Protein AF-A0A7S2YHM5-F1 (afdb_monomer)

Sequence (229 aa):
MSTMDRRSLLERTPSAIERSAVMADKRSYGLQRRPSVGHSIASEHTHTNSSTRTSVTQVSNSDESLQHTKRLFRWKIALYMLFFASAIASATVAYIYTRDSQRRDFERQYETQSDEVARLFLKSLNDKTAVAEELSVDISSSARATGKTFPFVASPHFEYVSESARKLSESDLILFVPLVPSILQTQWQDFVQNHTEWIANGLEYHGMENVESGPVPTQVHDLLFNEEG

Nearest PDB structures (foldseek):
  6p5c-assembly1_A  TM=3.170E-01  e=6.074E+00  Geobacillus stearothermophilus

Organism: NCBI:txid265537

Structure (mmCIF, N/CA/C/O backbone):
data_AF-A0A7S2YHM5-F1
#
_entry.id   AF-A0A7S2YHM5-F1
#
loop_
_atom_site.group_PDB
_atom_site.id
_atom_site.type_symbol
_atom_site.label_atom_id
_atom_site.label_alt_id
_atom_site.label_comp_id
_atom_site.label_asym_id
_atom_site.label_entity_id
_atom_site.label_seq_id
_atom_site.pdbx_PDB_ins_code
_atom_site.Cartn_x
_atom_site.Cartn_y
_atom_site.Cartn_z
_atom_site.occupancy
_atom_site.B_iso_or_equiv
_atom_site.auth_seq_id
_atom_site.auth_comp_id
_atom_site.auth_asym_id
_atom_site.auth_atom_id
_atom_site.pdbx_PDB_model_num
ATOM 1 N N . MET A 1 1 ? -24.675 -41.670 31.308 1.00 49.56 1 MET A N 1
ATOM 2 C CA . MET A 1 1 ? -23.578 -42.618 31.024 1.00 49.56 1 MET A CA 1
ATOM 3 C C . MET A 1 1 ? -23.562 -42.862 29.522 1.00 49.56 1 MET A C 1
ATOM 5 O O . MET A 1 1 ? -24.352 -43.652 29.034 1.00 49.56 1 MET A O 1
ATOM 9 N N . SER A 1 2 ? -22.788 -42.066 28.784 1.00 53.34 2 SER A N 1
ATOM 10 C CA . SER A 1 2 ? -22.485 -42.280 27.364 1.00 53.34 2 SER A CA 1
ATOM 11 C C . SER A 1 2 ? -21.292 -41.387 27.033 1.00 53.34 2 SER A C 1
ATOM 13 O O . SER A 1 2 ? -21.421 -40.176 26.876 1.00 53.34 2 SER A O 1
ATOM 15 N N . THR A 1 3 ? -20.107 -41.978 27.099 1.00 61.12 3 THR A N 1
ATOM 16 C CA . THR A 1 3 ? -18.835 -41.375 26.707 1.00 61.12 3 THR A CA 1
ATOM 17 C C . THR A 1 3 ? -18.778 -41.367 25.189 1.00 61.12 3 THR A C 1
ATOM 19 O O . THR A 1 3 ? -18.590 -42.420 24.581 1.00 61.12 3 THR A O 1
ATOM 22 N N . MET A 1 4 ? -18.988 -40.198 24.584 1.00 48.12 4 MET A N 1
ATOM 23 C CA . MET A 1 4 ? -18.857 -40.030 23.143 1.00 48.12 4 MET A CA 1
ATOM 24 C C . MET A 1 4 ? -17.463 -39.502 22.806 1.00 48.12 4 MET A C 1
ATOM 26 O O . MET A 1 4 ? -17.006 -38.477 23.313 1.00 48.12 4 MET A O 1
ATOM 30 N N . ASP A 1 5 ? -16.809 -40.313 21.991 1.00 56.66 5 ASP A N 1
ATOM 31 C CA . ASP A 1 5 ? -15.435 -40.282 21.533 1.00 56.66 5 ASP A CA 1
ATOM 32 C C . ASP A 1 5 ? -15.139 -39.034 20.686 1.00 56.66 5 ASP A C 1
ATOM 34 O O . ASP A 1 5 ? -15.878 -38.697 19.761 1.00 56.66 5 ASP A O 1
ATOM 38 N N . ARG A 1 6 ? -14.068 -38.317 21.038 1.00 53.44 6 ARG A N 1
ATOM 39 C CA . ARG A 1 6 ? -13.701 -37.001 20.483 1.00 53.44 6 ARG A CA 1
ATOM 40 C C . ARG A 1 6 ? -12.281 -37.023 19.908 1.00 53.44 6 ARG A C 1
ATOM 42 O O . ARG A 1 6 ? -11.514 -36.081 20.100 1.00 53.44 6 ARG A O 1
ATOM 49 N N . ARG A 1 7 ? -11.897 -38.128 19.261 1.00 52.62 7 ARG A N 1
ATOM 50 C CA . ARG A 1 7 ? -10.554 -38.331 18.693 1.00 52.62 7 ARG A CA 1
ATOM 51 C C . ARG A 1 7 ? -10.581 -39.026 17.331 1.00 52.62 7 ARG A C 1
ATOM 53 O O . ARG A 1 7 ? -10.132 -40.153 17.206 1.00 52.62 7 ARG A O 1
ATOM 60 N N . SER A 1 8 ? -11.033 -38.325 16.296 1.00 57.56 8 SER A N 1
ATOM 61 C CA . SER A 1 8 ? -10.634 -38.598 14.904 1.00 57.56 8 SER A CA 1
ATOM 62 C C . SER A 1 8 ? -11.285 -37.580 13.973 1.00 57.56 8 SER A C 1
ATOM 64 O O . SER A 1 8 ? -12.480 -37.343 14.119 1.00 57.56 8 SER A O 1
ATOM 66 N N . LEU A 1 9 ? -10.531 -37.088 12.978 1.00 48.59 9 LEU A N 1
ATOM 67 C CA . LEU A 1 9 ? -10.926 -36.147 11.909 1.00 48.59 9 LEU A CA 1
ATOM 68 C C . LEU A 1 9 ? -10.857 -34.678 12.375 1.00 48.59 9 LEU A C 1
ATOM 70 O O . LEU A 1 9 ? -11.752 -34.176 13.036 1.00 48.59 9 LEU A O 1
ATOM 74 N N . LEU A 1 10 ? -9.791 -33.923 12.115 1.00 50.19 10 LEU A N 1
ATOM 75 C CA . LEU A 1 10 ? -9.246 -33.642 10.790 1.00 50.19 10 LEU A CA 1
ATOM 76 C C . LEU A 1 10 ? -7.723 -33.480 10.857 1.00 50.19 10 LEU A C 1
ATOM 78 O O . LEU A 1 10 ? -7.204 -32.509 11.407 1.00 50.19 10 LEU A O 1
ATOM 82 N N . GLU A 1 11 ? -7.022 -34.427 10.236 1.00 49.03 11 GLU A N 1
ATOM 83 C CA . GLU A 1 11 ? -5.682 -34.215 9.702 1.00 49.03 11 GLU A CA 1
ATOM 84 C C . GLU A 1 11 ? -5.741 -33.034 8.730 1.00 49.03 11 GLU A C 1
ATOM 86 O O . GLU A 1 11 ? -6.286 -33.122 7.629 1.00 49.03 11 GLU A O 1
ATOM 91 N N . ARG A 1 12 ? -5.199 -31.895 9.155 1.00 45.19 12 ARG A N 1
ATOM 92 C CA . ARG A 1 12 ? -4.963 -30.760 8.273 1.00 45.19 12 ARG A CA 1
ATOM 93 C C . ARG A 1 12 ? -3.716 -31.090 7.460 1.00 45.19 12 ARG A C 1
ATOM 95 O O . ARG A 1 12 ? -2.591 -30.879 7.901 1.00 45.19 12 ARG A O 1
ATOM 102 N N . THR A 1 13 ? -3.932 -31.669 6.286 1.00 56.47 13 THR A N 1
ATOM 103 C CA . THR A 1 13 ? -2.915 -31.796 5.243 1.00 56.47 13 THR A CA 1
ATOM 104 C C . THR A 1 13 ? -2.306 -30.416 4.964 1.00 56.47 13 THR A C 1
ATOM 106 O O . THR A 1 13 ? -3.070 -29.475 4.719 1.00 56.47 13 THR A O 1
ATOM 109 N N . PRO A 1 14 ? -0.972 -30.258 4.985 1.00 48.41 14 PRO A N 1
ATOM 110 C CA . PRO A 1 14 ? -0.339 -29.002 4.610 1.00 48.41 14 PRO A CA 1
ATOM 111 C C . PRO A 1 14 ? -0.655 -28.685 3.144 1.00 48.41 14 PRO A C 1
ATOM 113 O O . PRO A 1 14 ? -0.484 -29.522 2.255 1.00 48.41 14 PRO A O 1
ATOM 116 N N . SER A 1 15 ? -1.176 -27.481 2.913 1.00 53.31 15 SER A N 1
ATOM 117 C CA . SER A 1 15 ? -1.512 -26.967 1.591 1.00 53.31 15 SER A CA 1
ATOM 118 C C . SER A 1 15 ? -0.264 -26.903 0.709 1.00 53.31 15 SER A C 1
ATOM 120 O O . SER A 1 15 ? 0.829 -26.530 1.129 1.00 53.31 15 SER A O 1
ATOM 122 N N . ALA A 1 16 ? -0.447 -27.282 -0.551 1.00 53.00 16 ALA A N 1
ATOM 123 C CA . ALA A 1 16 ? 0.581 -27.440 -1.573 1.00 53.00 16 ALA A CA 1
ATOM 124 C C . ALA A 1 16 ? 1.199 -26.116 -2.088 1.00 53.00 16 ALA A C 1
ATOM 126 O O . ALA A 1 16 ? 1.550 -26.026 -3.261 1.00 53.00 16 ALA A O 1
ATOM 127 N N . ILE A 1 17 ? 1.341 -25.090 -1.244 1.00 51.31 17 ILE A N 1
ATOM 128 C CA . ILE A 1 17 ? 1.858 -23.762 -1.635 1.00 51.31 17 ILE A CA 1
ATOM 129 C C . ILE A 1 17 ? 3.285 -23.507 -1.106 1.00 51.31 17 ILE A C 1
ATOM 131 O O . ILE A 1 17 ? 3.950 -22.574 -1.538 1.00 51.31 17 ILE A O 1
ATOM 135 N N . GLU A 1 18 ? 3.845 -24.405 -0.292 1.00 45.72 18 GLU A N 1
ATOM 136 C CA . GLU A 1 18 ? 5.192 -24.246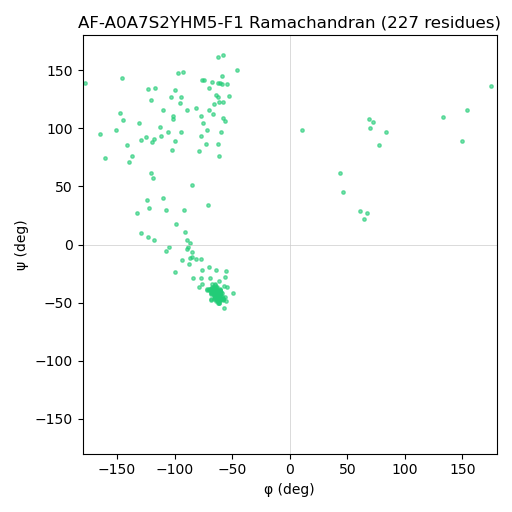 0.282 1.00 45.72 18 GLU A CA 1
ATOM 137 C C . GLU A 1 18 ? 6.232 -25.229 -0.304 1.00 45.72 18 GLU A C 1
ATOM 139 O O . GLU A 1 18 ? 7.059 -25.806 0.398 1.00 45.72 18 GLU A O 1
ATOM 144 N N . ARG A 1 19 ? 6.182 -25.472 -1.624 1.00 49.97 19 ARG A N 1
ATOM 145 C CA . ARG A 1 19 ? 7.146 -26.334 -2.350 1.00 49.97 19 ARG A CA 1
ATOM 146 C C . ARG A 1 19 ? 7.710 -25.731 -3.645 1.00 49.97 19 ARG A C 1
ATOM 148 O O . ARG A 1 19 ? 8.125 -26.474 -4.529 1.00 49.97 19 ARG A O 1
ATOM 155 N N . SER A 1 20 ? 7.779 -24.405 -3.764 1.00 50.84 20 SER A N 1
ATOM 156 C CA . SER A 1 20 ? 8.332 -23.754 -4.969 1.00 50.84 20 SER A CA 1
ATOM 157 C C . SER A 1 20 ? 9.402 -22.681 -4.732 1.00 50.84 20 SER A C 1
ATOM 159 O O . SER A 1 20 ? 9.791 -22.026 -5.691 1.00 50.84 20 SER A O 1
ATOM 161 N N . ALA A 1 21 ? 9.933 -22.511 -3.515 1.00 50.66 21 ALA A N 1
ATOM 162 C CA . ALA A 1 21 ? 10.936 -21.465 -3.240 1.00 50.66 21 ALA A CA 1
ATOM 163 C C . ALA A 1 21 ? 12.319 -21.970 -2.785 1.00 50.66 21 ALA A C 1
ATOM 165 O O . ALA A 1 21 ? 13.203 -21.168 -2.497 1.00 50.66 21 ALA A O 1
ATOM 166 N N . VAL A 1 22 ? 12.552 -23.285 -2.749 1.00 53.62 22 VAL A N 1
ATOM 167 C CA . VAL A 1 22 ? 13.860 -23.848 -2.378 1.00 53.62 22 VAL A CA 1
ATOM 168 C C . VAL A 1 22 ? 14.219 -24.989 -3.322 1.00 53.62 22 VAL A C 1
ATOM 170 O O . VAL A 1 22 ? 14.081 -26.150 -2.967 1.00 53.62 22 VAL A O 1
ATOM 173 N N . MET A 1 23 ? 14.639 -24.664 -4.548 1.00 52.78 23 MET A N 1
ATOM 174 C CA . MET A 1 23 ? 15.631 -25.419 -5.334 1.00 52.78 23 MET A CA 1
ATOM 175 C C . MET A 1 23 ? 15.769 -24.831 -6.747 1.00 52.78 23 MET A C 1
ATOM 177 O O . MET A 1 23 ? 14.771 -24.609 -7.418 1.00 52.78 23 MET A O 1
ATOM 181 N N . ALA A 1 24 ? 17.026 -24.705 -7.193 1.00 50.12 24 ALA A N 1
ATOM 182 C CA . ALA A 1 24 ? 17.488 -24.322 -8.535 1.00 50.12 24 ALA A CA 1
ATOM 183 C C . ALA A 1 24 ? 17.294 -22.829 -8.880 1.00 50.12 24 ALA A C 1
ATOM 185 O O . ALA A 1 24 ? 16.200 -22.368 -9.142 1.00 50.12 24 ALA A O 1
ATOM 186 N N . ASP A 1 25 ? 18.337 -22.001 -8.894 1.00 44.91 25 ASP A N 1
ATOM 187 C CA . ASP A 1 25 ? 19.388 -22.123 -9.902 1.00 44.91 25 ASP A CA 1
ATOM 188 C C . ASP A 1 25 ? 20.742 -21.627 -9.362 1.00 44.91 25 ASP A C 1
ATOM 190 O O . ASP A 1 25 ? 21.058 -20.439 -9.338 1.00 44.91 25 ASP A O 1
ATOM 194 N N . LYS A 1 26 ? 21.576 -22.576 -8.925 1.00 50.09 26 LYS A N 1
ATOM 195 C CA . LYS A 1 26 ? 23.024 -22.382 -8.800 1.00 50.09 26 LYS A CA 1
ATOM 196 C C . LYS A 1 26 ? 23.643 -22.507 -10.200 1.00 50.09 26 LYS A C 1
ATOM 198 O O . LYS A 1 26 ? 24.214 -23.543 -10.529 1.00 50.09 26 LYS A O 1
ATOM 203 N N . ARG A 1 27 ? 23.581 -21.449 -11.009 1.00 47.00 27 ARG A N 1
ATOM 204 C CA . ARG A 1 27 ? 24.545 -21.211 -12.102 1.00 47.00 27 ARG A CA 1
ATOM 205 C C . ARG A 1 27 ? 25.549 -20.188 -11.579 1.00 47.00 27 ARG A C 1
ATOM 207 O O . ARG A 1 27 ? 25.298 -18.996 -11.595 1.00 47.00 27 ARG A O 1
ATOM 214 N N . SER A 1 28 ? 26.643 -20.575 -10.930 1.00 50.94 28 SER A N 1
ATOM 215 C CA . SER A 1 28 ? 27.751 -21.346 -11.501 1.00 50.94 28 SER A CA 1
ATOM 216 C C . SER A 1 28 ? 28.158 -20.842 -12.892 1.00 50.94 28 SER A C 1
ATOM 218 O O . SER A 1 28 ? 28.093 -21.560 -13.882 1.00 50.94 28 SER A O 1
ATOM 220 N N . TYR A 1 29 ? 28.596 -19.582 -12.954 1.00 48.12 29 TYR A N 1
ATOM 221 C CA . TYR A 1 29 ? 29.510 -19.103 -13.994 1.00 48.12 29 TYR A CA 1
ATOM 222 C C . TYR A 1 29 ? 30.807 -18.615 -13.347 1.00 48.12 29 TYR A C 1
ATOM 224 O O . TYR A 1 29 ? 31.230 -17.475 -13.491 1.00 48.12 29 TYR A O 1
ATOM 232 N N . GLY A 1 30 ? 31.440 -19.518 -12.601 1.00 48.38 30 GLY A N 1
ATOM 233 C CA . GLY A 1 30 ? 32.864 -19.454 -12.314 1.00 48.38 30 GLY A CA 1
ATOM 234 C C . GLY A 1 30 ? 33.557 -20.525 -13.143 1.00 48.38 30 GLY A C 1
ATOM 235 O O . GLY A 1 30 ? 33.561 -21.678 -12.738 1.00 48.38 30 GLY A O 1
ATOM 236 N N . LEU A 1 31 ? 34.102 -20.160 -14.306 1.00 51.72 31 LEU A N 1
ATOM 237 C CA . LEU A 1 31 ? 35.150 -20.924 -14.995 1.00 51.72 31 LEU A CA 1
ATOM 238 C C . LEU A 1 31 ? 35.866 -20.021 -16.005 1.00 51.72 31 LEU A C 1
ATOM 240 O O . LEU A 1 31 ? 35.687 -20.073 -17.217 1.00 51.72 31 LEU A O 1
ATOM 244 N N . GLN A 1 32 ? 36.686 -19.141 -15.444 1.00 50.06 32 GLN A N 1
ATOM 245 C CA . GLN A 1 32 ? 38.120 -19.096 -15.715 1.00 50.06 32 GLN A CA 1
ATOM 246 C C . GLN A 1 32 ? 38.584 -19.977 -16.893 1.00 50.06 32 GLN A C 1
ATOM 248 O O . GLN A 1 32 ? 38.867 -21.162 -16.725 1.00 50.06 32 GLN A O 1
ATOM 253 N N . ARG A 1 33 ? 38.761 -19.379 -18.075 1.00 46.53 33 ARG A N 1
ATOM 254 C CA . ARG A 1 33 ? 39.715 -19.886 -19.069 1.00 46.53 33 ARG A CA 1
ATOM 255 C C . ARG A 1 33 ? 40.856 -18.894 -19.218 1.00 46.53 33 ARG A C 1
ATOM 257 O O . ARG A 1 33 ? 40.743 -17.859 -19.863 1.00 46.53 33 ARG A O 1
ATOM 264 N N . ARG A 1 34 ? 41.957 -19.249 -18.558 1.00 46.34 34 ARG A N 1
ATOM 265 C CA . ARG A 1 34 ? 43.306 -18.754 -18.831 1.00 46.34 34 ARG A CA 1
ATOM 266 C C . ARG A 1 34 ? 43.756 -19.156 -20.253 1.00 46.34 34 ARG A C 1
ATOM 268 O O . ARG A 1 34 ? 43.187 -20.084 -20.828 1.00 46.34 34 ARG A O 1
ATOM 275 N N . PRO A 1 35 ? 44.775 -18.472 -20.802 1.00 54.34 35 PRO A N 1
ATOM 276 C CA . PRO A 1 35 ? 45.205 -18.597 -22.191 1.00 54.34 35 PRO A CA 1
ATOM 277 C C . PRO A 1 35 ? 45.973 -19.901 -22.437 1.00 54.34 35 PRO A C 1
ATOM 279 O O . PRO A 1 35 ? 46.790 -20.309 -21.611 1.00 54.34 35 PRO A O 1
ATOM 282 N N . SER A 1 36 ? 45.740 -20.526 -23.595 1.00 58.88 36 SER A N 1
ATOM 283 C CA . SER A 1 36 ? 46.548 -21.638 -24.103 1.00 58.88 36 SER A CA 1
ATOM 284 C C . SER A 1 36 ? 47.509 -21.116 -25.167 1.00 58.88 36 SER A C 1
ATOM 286 O O . SER A 1 36 ? 47.126 -20.727 -26.266 1.00 58.88 36 SER A O 1
ATOM 288 N N . VAL A 1 37 ? 48.770 -21.085 -24.753 1.00 54.91 37 VAL A N 1
ATOM 289 C CA . VAL A 1 37 ? 49.985 -21.072 -25.565 1.00 54.91 37 VAL A CA 1
ATOM 290 C C . VAL A 1 37 ? 50.217 -22.494 -26.094 1.00 54.91 37 VAL A C 1
ATOM 292 O O . VAL A 1 37 ? 50.020 -23.454 -25.351 1.00 54.91 37 VAL A O 1
ATOM 295 N N . GLY A 1 38 ? 50.670 -22.617 -27.344 1.00 42.22 38 GLY A N 1
ATOM 296 C CA . GLY A 1 38 ? 51.182 -23.861 -27.941 1.00 42.22 38 GLY A CA 1
ATOM 297 C C . GLY A 1 38 ? 50.921 -23.899 -29.451 1.00 42.22 38 GLY A C 1
ATOM 298 O O . GLY A 1 38 ? 49.802 -24.150 -29.869 1.00 42.22 38 GLY A O 1
ATOM 299 N N . HIS A 1 39 ? 51.837 -23.387 -30.281 1.00 38.59 39 HIS A N 1
ATOM 300 C CA . HIS A 1 39 ? 52.935 -24.137 -30.927 1.00 38.59 39 HIS A CA 1
ATOM 301 C C . HIS A 1 39 ? 52.473 -25.145 -31.992 1.00 38.59 39 HIS A C 1
ATOM 303 O O . HIS A 1 39 ? 51.967 -26.208 -31.662 1.00 38.59 39 HIS A O 1
ATOM 309 N N . SER A 1 40 ? 52.722 -24.821 -33.267 1.00 46.91 40 SER A N 1
ATOM 310 C CA . SER A 1 40 ? 53.729 -25.487 -34.121 1.00 46.91 40 SER A CA 1
ATOM 311 C C . SER A 1 40 ? 53.355 -25.371 -35.604 1.00 46.91 40 SER A C 1
ATOM 313 O O . SER A 1 40 ? 52.266 -25.747 -36.011 1.00 46.91 40 SER A O 1
ATOM 315 N N . ILE A 1 41 ? 54.190 -24.673 -36.378 1.00 49.66 41 ILE A N 1
ATOM 316 C CA . ILE A 1 41 ? 55.095 -25.236 -37.401 1.00 49.66 41 ILE A CA 1
ATOM 317 C C . ILE A 1 41 ? 54.347 -25.795 -38.622 1.00 49.66 41 ILE A C 1
ATOM 319 O O . ILE A 1 41 ? 53.929 -26.946 -38.643 1.00 49.66 41 ILE A O 1
ATOM 323 N N . ALA A 1 42 ? 54.315 -24.994 -39.687 1.00 47.56 42 ALA A N 1
ATOM 324 C CA . ALA A 1 42 ? 54.471 -25.499 -41.045 1.00 47.56 42 ALA A CA 1
ATOM 325 C C . ALA A 1 42 ? 55.238 -24.451 -41.856 1.00 47.56 42 ALA A C 1
ATOM 327 O O . ALA A 1 42 ? 54.757 -23.354 -42.134 1.00 47.56 42 ALA A O 1
ATOM 328 N N . SER A 1 43 ? 56.485 -24.804 -42.130 1.00 51.75 43 SER A N 1
ATOM 329 C CA . SER A 1 43 ? 57.426 -24.114 -42.991 1.00 51.75 43 SER A CA 1
ATOM 330 C C . SER A 1 43 ? 56.993 -24.239 -44.448 1.00 51.75 43 SER A C 1
ATOM 332 O O . SER A 1 43 ? 56.750 -25.351 -44.904 1.00 51.75 43 SER A O 1
ATOM 334 N N . GLU A 1 44 ? 57.033 -23.147 -45.207 1.00 42.03 44 GLU A N 1
ATOM 335 C CA . GLU A 1 44 ? 57.253 -23.241 -46.651 1.00 42.03 44 GLU A CA 1
ATOM 336 C C . GLU A 1 44 ? 58.163 -22.096 -47.103 1.00 42.03 44 GLU A C 1
ATOM 338 O O . GLU A 1 44 ? 57.749 -21.005 -47.491 1.00 42.03 44 GLU A O 1
ATOM 343 N N . HIS A 1 45 ? 59.464 -22.358 -46.980 1.00 46.59 45 HIS A N 1
ATOM 344 C CA . HIS A 1 45 ? 60.488 -21.655 -47.731 1.00 46.59 45 HIS A CA 1
ATOM 345 C C . HIS A 1 45 ? 60.381 -22.091 -49.192 1.00 46.59 45 HIS A C 1
ATOM 347 O O . HIS A 1 45 ? 60.694 -23.234 -49.509 1.00 46.59 45 HIS A O 1
ATOM 353 N N . THR A 1 46 ? 60.050 -21.165 -50.090 1.00 43.38 46 THR A N 1
ATOM 354 C CA . THR A 1 46 ? 60.456 -21.284 -51.494 1.00 43.38 46 THR A CA 1
ATOM 355 C C . THR A 1 46 ? 61.318 -20.079 -51.841 1.00 43.38 46 THR A C 1
ATOM 357 O O . THR A 1 46 ? 60.846 -19.030 -52.272 1.00 43.38 46 THR A O 1
ATOM 360 N N . HIS A 1 47 ? 62.620 -20.231 -51.597 1.00 49.09 47 HIS A N 1
ATOM 361 C CA . HIS A 1 47 ? 63.646 -19.409 -52.220 1.00 49.09 47 HIS A CA 1
ATOM 362 C C . HIS A 1 47 ? 63.750 -19.812 -53.693 1.00 49.09 47 HIS A C 1
ATOM 364 O O . HIS A 1 47 ? 64.442 -20.768 -54.030 1.00 49.09 47 HIS A O 1
ATOM 370 N N . THR A 1 48 ? 63.119 -19.060 -54.587 1.00 45.47 48 THR A N 1
ATOM 371 C CA . THR A 1 48 ? 63.528 -19.018 -55.996 1.00 45.47 48 THR A CA 1
ATOM 372 C C . THR A 1 48 ? 64.314 -17.740 -56.230 1.00 45.47 48 THR A C 1
ATOM 374 O O . THR A 1 48 ? 63.802 -16.737 -56.725 1.00 45.47 48 THR A O 1
ATOM 377 N N . ASN A 1 49 ? 65.594 -17.803 -55.858 1.00 52.84 49 ASN A N 1
ATOM 378 C CA . ASN A 1 49 ? 66.631 -17.002 -56.490 1.00 52.84 49 ASN A CA 1
ATOM 379 C C . ASN A 1 49 ? 66.626 -17.346 -57.985 1.00 52.84 49 ASN A C 1
ATOM 381 O O . ASN A 1 49 ? 67.056 -18.430 -58.370 1.00 52.84 49 ASN A O 1
ATOM 385 N N . SER A 1 50 ? 66.170 -16.426 -58.829 1.00 49.50 50 SER A N 1
ATOM 386 C CA . SER A 1 50 ? 66.560 -16.415 -60.236 1.00 49.50 50 SER A CA 1
ATOM 387 C C . SER A 1 50 ? 67.132 -15.044 -60.563 1.00 49.50 50 SER A C 1
ATOM 389 O O . SER A 1 50 ? 66.446 -14.074 -60.875 1.00 49.50 50 SER A O 1
ATOM 391 N N . SER A 1 51 ? 68.451 -14.974 -60.428 1.00 51.53 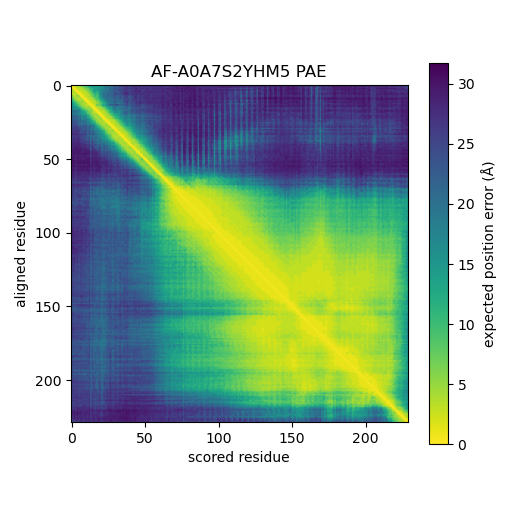51 SER A N 1
ATOM 392 C CA . SER A 1 51 ? 69.280 -13.931 -61.004 1.00 51.53 51 SER A CA 1
ATOM 393 C C . SER A 1 51 ? 69.106 -13.955 -62.521 1.00 51.53 51 SER A C 1
ATOM 395 O O . SER A 1 51 ? 69.775 -14.722 -63.205 1.00 51.53 51 SER A O 1
ATOM 397 N N . THR A 1 52 ? 68.238 -13.100 -63.057 1.00 46.56 52 THR A N 1
ATOM 398 C CA . THR A 1 52 ? 68.303 -12.714 -64.469 1.00 46.56 52 THR A CA 1
ATOM 399 C C . THR A 1 52 ? 68.707 -11.254 -64.525 1.00 46.56 52 THR A C 1
ATOM 401 O O . THR A 1 52 ? 67.908 -10.330 -64.402 1.00 46.56 52 THR A O 1
ATOM 404 N N . ARG A 1 53 ? 70.019 -11.070 -64.646 1.00 51.56 53 ARG A N 1
ATOM 405 C CA . ARG A 1 53 ? 70.672 -9.804 -64.942 1.00 51.56 53 ARG A CA 1
ATOM 406 C C . ARG A 1 53 ? 70.398 -9.480 -66.410 1.00 51.56 53 ARG A C 1
ATOM 408 O O . ARG A 1 53 ? 71.199 -9.814 -67.274 1.00 51.56 53 ARG A O 1
ATOM 415 N N . THR A 1 54 ? 69.271 -8.838 -66.686 1.00 48.81 54 THR A N 1
ATOM 416 C CA . THR A 1 54 ? 69.069 -8.075 -67.920 1.00 48.81 54 THR A CA 1
ATOM 417 C C . THR A 1 54 ? 69.425 -6.629 -67.633 1.00 48.81 54 THR A C 1
ATOM 419 O O . THR A 1 54 ? 68.651 -5.849 -67.085 1.00 48.81 54 THR A O 1
ATOM 422 N N . SER A 1 55 ? 70.663 -6.302 -67.984 1.00 54.19 55 SER A N 1
ATOM 423 C CA . SER A 1 55 ? 71.020 -4.990 -68.497 1.00 54.19 55 SER A CA 1
ATOM 424 C C . SER A 1 55 ? 70.005 -4.546 -69.551 1.00 54.19 55 SER A C 1
ATOM 426 O O . SER A 1 55 ? 69.497 -5.394 -70.280 1.00 54.19 55 SER A O 1
ATOM 428 N N . VAL A 1 56 ? 69.818 -3.226 -69.655 1.00 54.81 56 VAL A N 1
ATOM 429 C CA . VAL A 1 56 ? 69.390 -2.453 -70.841 1.00 54.81 56 VAL A CA 1
ATOM 430 C C . VAL A 1 56 ? 68.269 -1.447 -70.514 1.00 54.81 56 VAL A C 1
ATOM 432 O O . VAL A 1 56 ? 67.119 -1.780 -70.252 1.00 54.81 56 VAL A O 1
ATOM 435 N N . THR A 1 57 ? 68.715 -0.189 -70.569 1.00 47.88 57 THR A N 1
ATOM 436 C CA . THR A 1 57 ? 68.006 1.082 -70.781 1.00 47.88 57 THR A CA 1
ATOM 437 C C . THR A 1 57 ? 67.220 1.709 -69.632 1.00 47.88 57 THR A C 1
ATOM 439 O O . THR A 1 57 ? 65.997 1.666 -69.542 1.00 47.88 57 THR A O 1
ATOM 442 N N . GLN A 1 58 ? 67.966 2.470 -68.835 1.00 51.62 58 GLN A N 1
ATOM 443 C CA . GLN A 1 58 ? 67.494 3.644 -68.113 1.00 51.62 58 GLN A CA 1
ATOM 444 C C . GLN A 1 58 ? 67.034 4.709 -69.138 1.00 51.62 58 GLN A C 1
ATOM 446 O O . GLN A 1 58 ? 67.819 5.553 -69.562 1.00 51.62 58 GLN A O 1
ATOM 451 N N . VAL A 1 59 ? 65.774 4.632 -69.588 1.00 52.69 59 VAL A N 1
ATOM 452 C CA . VAL A 1 59 ? 65.095 5.722 -70.313 1.00 52.69 59 VAL A CA 1
ATOM 453 C C . VAL A 1 59 ? 64.309 6.552 -69.304 1.00 52.69 59 VAL A C 1
ATOM 455 O O . VAL A 1 59 ? 63.522 6.035 -68.514 1.00 52.69 59 VAL A O 1
ATOM 458 N N . SER A 1 60 ? 64.564 7.851 -69.337 1.00 53.72 60 SER A N 1
ATOM 459 C CA . SER A 1 60 ? 64.000 8.909 -68.504 1.00 53.72 60 SER A CA 1
ATOM 460 C C . SER A 1 60 ? 62.469 9.063 -68.649 1.00 53.72 60 SER A C 1
ATOM 462 O O . SER A 1 60 ? 62.019 10.014 -69.273 1.00 53.72 60 SER A O 1
ATOM 464 N N . ASN A 1 61 ? 61.671 8.164 -68.051 1.00 55.88 61 ASN A N 1
ATOM 465 C CA . ASN A 1 61 ? 60.192 8.227 -67.995 1.00 55.88 61 ASN A CA 1
ATOM 466 C C . ASN A 1 61 ? 59.641 8.231 -66.547 1.00 55.88 61 ASN A C 1
ATOM 468 O O . ASN A 1 61 ? 58.572 7.690 -66.261 1.00 55.88 61 ASN A O 1
ATOM 472 N N . SER A 1 62 ? 60.372 8.806 -65.589 1.00 54.81 62 SER A N 1
ATOM 473 C CA . SER A 1 62 ? 59.982 8.818 -64.169 1.00 54.81 62 SER A CA 1
ATOM 474 C C . SER A 1 62 ? 58.773 9.710 -63.848 1.00 54.81 62 SER A C 1
ATOM 476 O O . SER A 1 62 ? 58.120 9.478 -62.831 1.00 54.81 62 SER A O 1
ATOM 478 N N . ASP A 1 63 ? 58.415 10.664 -64.713 1.00 56.12 63 ASP A N 1
ATOM 479 C CA . ASP A 1 63 ? 57.332 11.623 -64.439 1.00 56.12 63 ASP A CA 1
ATOM 480 C C . ASP A 1 63 ? 55.915 11.113 -64.771 1.00 56.12 63 ASP A C 1
ATOM 482 O O . ASP A 1 63 ? 54.952 11.478 -64.091 1.00 56.12 63 ASP A O 1
ATOM 486 N N . GLU A 1 64 ? 55.746 10.205 -65.742 1.00 59.16 64 GLU A N 1
ATOM 487 C CA . GLU A 1 64 ? 54.408 9.694 -66.099 1.00 59.16 64 GLU A CA 1
ATOM 488 C C . GLU A 1 64 ? 53.875 8.645 -65.102 1.00 59.16 64 GLU A C 1
ATOM 490 O O . GLU A 1 64 ? 52.669 8.559 -64.845 1.00 59.16 64 GLU A O 1
ATOM 495 N N . SER A 1 65 ? 54.765 7.892 -64.445 1.00 58.91 65 SER A N 1
ATOM 496 C CA . SER A 1 65 ? 54.385 6.860 -63.462 1.00 58.91 65 SER A CA 1
ATOM 497 C C . SER A 1 65 ? 53.797 7.438 -62.160 1.00 58.91 65 SER A C 1
ATOM 499 O O . SER A 1 65 ? 52.919 6.835 -61.528 1.00 58.91 65 SER A O 1
ATOM 501 N N . LEU A 1 66 ? 54.208 8.654 -61.783 1.00 63.25 66 LEU A N 1
ATOM 502 C CA . LEU A 1 66 ? 53.715 9.363 -60.598 1.00 63.25 66 LEU A CA 1
ATOM 503 C C . LEU A 1 66 ? 52.317 9.963 -60.805 1.00 63.25 66 LEU A C 1
ATOM 505 O O . LEU A 1 66 ? 51.591 10.199 -59.835 1.00 63.25 66 LEU A O 1
ATOM 509 N N . GLN A 1 67 ? 51.901 10.197 -62.053 1.00 64.44 67 GLN A N 1
ATOM 510 C CA . GLN A 1 67 ? 50.551 10.685 -62.348 1.00 64.44 67 GLN A CA 1
ATOM 511 C C . GLN A 1 67 ? 49.510 9.558 -62.299 1.00 64.44 67 GLN A C 1
ATOM 513 O O . GLN A 1 67 ? 48.408 9.753 -61.774 1.00 64.44 67 GLN A O 1
ATOM 518 N N . HIS A 1 68 ? 49.869 8.349 -62.742 1.00 64.81 68 HIS A N 1
ATOM 519 C CA . HIS A 1 68 ? 48.972 7.190 -62.709 1.00 64.81 68 HIS A CA 1
ATOM 520 C C . HIS A 1 68 ? 48.644 6.704 -61.285 1.00 64.81 68 HIS A C 1
ATOM 522 O O . HIS A 1 68 ? 47.498 6.340 -60.999 1.00 64.81 68 HIS A O 1
ATOM 528 N N . THR A 1 69 ? 49.595 6.764 -60.351 1.00 75.81 69 THR A N 1
ATOM 529 C CA . THR A 1 69 ? 49.387 6.357 -58.947 1.00 75.81 69 THR A CA 1
ATOM 530 C C . THR A 1 69 ? 48.426 7.282 -58.190 1.00 75.81 69 THR A C 1
ATOM 532 O O . THR A 1 69 ? 47.603 6.808 -57.400 1.00 75.81 69 THR A O 1
ATOM 535 N N . LYS A 1 70 ? 48.425 8.588 -58.492 1.00 79.50 70 LYS A N 1
ATOM 536 C CA . LYS A 1 70 ? 47.500 9.570 -57.891 1.00 79.50 70 LYS A CA 1
ATOM 537 C C . LYS A 1 70 ? 46.040 9.296 -58.246 1.00 79.50 70 LYS A C 1
ATOM 539 O O . LYS A 1 70 ? 45.161 9.468 -57.401 1.00 79.50 70 LYS A O 1
ATOM 544 N N . ARG A 1 71 ? 45.763 8.841 -59.473 1.00 82.94 71 ARG A N 1
ATOM 545 C CA . ARG A 1 71 ? 44.400 8.493 -59.903 1.00 82.94 71 ARG A CA 1
ATOM 546 C C . ARG A 1 71 ? 43.861 7.310 -59.101 1.00 82.94 71 ARG A C 1
ATOM 548 O O . ARG A 1 71 ? 42.750 7.388 -58.588 1.00 82.94 71 ARG A O 1
ATOM 555 N N . LEU A 1 72 ? 44.664 6.261 -58.929 1.00 85.62 72 LEU A N 1
ATOM 556 C CA . LEU A 1 72 ? 44.284 5.084 -58.139 1.00 85.62 72 LEU A CA 1
ATOM 557 C C . LEU A 1 72 ? 44.070 5.429 -56.662 1.00 85.62 72 LEU A C 1
ATOM 559 O O . LEU A 1 72 ? 43.141 4.919 -56.041 1.00 85.62 72 LEU A O 1
ATOM 563 N N . PHE A 1 73 ? 44.880 6.331 -56.108 1.00 85.94 73 PHE A N 1
ATOM 564 C CA . PHE A 1 73 ? 44.716 6.791 -54.731 1.00 85.94 73 PHE A CA 1
ATOM 565 C C . PHE A 1 73 ? 43.388 7.535 -54.512 1.00 85.94 73 PHE A C 1
ATOM 567 O O . PHE A 1 73 ? 42.686 7.260 -53.541 1.00 85.94 73 PHE A O 1
ATOM 574 N N . ARG A 1 74 ? 42.983 8.406 -55.448 1.00 89.31 74 ARG A N 1
ATOM 575 C CA . ARG A 1 74 ? 41.680 9.099 -55.383 1.00 89.31 74 ARG A CA 1
ATOM 576 C C . ARG A 1 74 ? 40.501 8.128 -55.419 1.00 89.31 74 ARG A C 1
ATOM 578 O O . ARG A 1 74 ? 39.579 8.270 -54.623 1.00 89.31 74 ARG A O 1
ATOM 585 N N . TRP A 1 75 ? 40.547 7.122 -56.294 1.00 92.50 75 TRP A N 1
ATOM 586 C CA . TRP A 1 75 ? 39.502 6.093 -56.355 1.00 92.50 75 TRP A CA 1
ATOM 587 C C . TRP A 1 75 ? 39.429 5.261 -55.073 1.00 92.50 75 TRP A C 1
ATOM 589 O O . TRP A 1 75 ? 38.335 4.985 -54.590 1.00 92.50 75 TRP A O 1
ATOM 599 N N . LYS A 1 76 ? 40.575 4.929 -54.469 1.00 92.00 76 LYS A N 1
ATOM 600 C CA . LYS A 1 76 ? 40.618 4.245 -53.169 1.00 92.00 76 LYS A CA 1
ATOM 601 C C . LYS A 1 76 ? 39.968 5.075 -52.059 1.00 92.00 76 LYS A C 1
ATOM 603 O O . LYS A 1 76 ? 39.162 4.539 -51.309 1.00 92.00 76 LYS A O 1
ATOM 608 N N . ILE A 1 77 ? 40.257 6.376 -51.984 1.00 95.88 77 ILE A N 1
ATOM 609 C CA . ILE A 1 77 ? 39.609 7.273 -51.011 1.00 95.88 77 ILE A CA 1
ATOM 610 C C . ILE A 1 77 ? 38.096 7.329 -51.239 1.00 95.88 77 ILE A C 1
ATOM 612 O O . ILE A 1 77 ? 37.337 7.218 -50.280 1.00 95.88 77 ILE A O 1
ATOM 616 N N . ALA A 1 78 ? 37.651 7.464 -52.491 1.00 95.62 78 ALA A N 1
ATOM 617 C CA . ALA A 1 78 ? 36.225 7.502 -52.812 1.00 95.62 78 ALA A CA 1
ATOM 618 C C . ALA A 1 78 ? 35.499 6.226 -52.352 1.00 95.62 78 ALA A C 1
ATOM 620 O O . ALA A 1 78 ? 34.422 6.309 -51.766 1.00 95.62 78 ALA A O 1
ATOM 621 N N . LEU A 1 79 ? 36.117 5.056 -52.546 1.00 96.56 79 LEU A N 1
ATOM 622 C CA . LEU A 1 79 ? 35.580 3.782 -52.067 1.00 96.56 79 LEU A CA 1
ATOM 623 C C . LEU A 1 79 ? 35.499 3.721 -50.537 1.00 96.56 79 LEU A C 1
ATOM 625 O O . LEU A 1 79 ? 34.476 3.295 -50.006 1.00 96.56 79 LEU A O 1
ATOM 629 N N . TYR A 1 80 ? 36.527 4.184 -49.819 1.00 97.25 80 TYR A N 1
ATOM 630 C CA . TYR A 1 80 ? 36.482 4.231 -48.355 1.00 97.25 80 TYR A CA 1
ATOM 631 C C . TYR A 1 80 ? 35.404 5.182 -47.833 1.00 97.25 80 TYR A C 1
ATOM 633 O O . TYR A 1 80 ? 34.687 4.827 -46.902 1.00 97.25 80 TYR A O 1
ATOM 641 N N . MET A 1 81 ? 35.236 6.351 -48.454 1.00 97.19 81 MET A N 1
ATOM 642 C CA . MET A 1 81 ? 34.170 7.290 -48.094 1.00 97.19 81 MET A CA 1
ATOM 643 C C . MET A 1 81 ? 32.783 6.692 -48.331 1.00 97.19 81 MET A C 1
ATOM 645 O O . MET A 1 81 ? 31.905 6.841 -47.485 1.00 97.19 81 MET A O 1
ATOM 649 N N . LEU A 1 82 ? 32.591 5.978 -49.443 1.00 97.19 82 LEU A N 1
ATOM 650 C CA . LEU A 1 82 ? 31.337 5.288 -49.738 1.00 97.19 82 LEU A CA 1
ATOM 651 C C . LEU A 1 82 ? 31.035 4.201 -48.698 1.00 97.19 82 LEU A C 1
ATOM 653 O O . LEU A 1 82 ? 29.916 4.122 -48.194 1.00 97.19 82 LEU A O 1
ATOM 657 N N . PHE A 1 83 ? 32.037 3.396 -48.342 1.00 98.00 83 P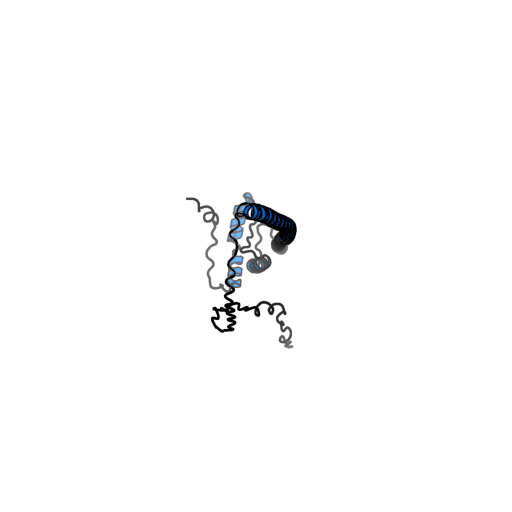HE A N 1
ATOM 658 C CA . PHE A 1 83 ? 31.894 2.372 -47.309 1.00 98.00 83 PHE A CA 1
ATOM 659 C C . PHE A 1 83 ? 31.555 2.991 -45.947 1.00 98.00 83 PHE A C 1
ATOM 661 O O . PHE A 1 83 ? 30.646 2.531 -45.259 1.00 98.00 83 PHE A O 1
ATOM 668 N N . PHE A 1 84 ? 32.229 4.084 -45.587 1.00 98.12 84 PHE A N 1
ATOM 669 C CA . PHE A 1 84 ? 31.980 4.803 -44.343 1.00 98.12 84 PHE A CA 1
ATOM 670 C C . PHE A 1 84 ? 30.573 5.418 -44.298 1.00 98.12 84 PHE A C 1
ATOM 672 O O . PHE A 1 84 ? 29.870 5.276 -43.299 1.00 98.12 84 PHE A O 1
ATOM 679 N N . ALA A 1 85 ? 30.115 6.022 -45.398 1.00 97.56 85 ALA A N 1
ATOM 680 C CA . ALA A 1 85 ? 28.756 6.546 -45.516 1.00 97.56 85 ALA A CA 1
ATOM 681 C C . ALA A 1 85 ? 27.699 5.438 -45.370 1.00 97.56 85 ALA A C 1
ATOM 683 O O . ALA A 1 85 ? 26.721 5.613 -44.643 1.00 97.56 85 ALA A O 1
ATOM 684 N N . SER A 1 86 ? 27.922 4.274 -45.990 1.00 98.12 86 SER A N 1
ATOM 685 C CA . SER A 1 86 ? 27.044 3.107 -45.838 1.00 98.12 86 SER A CA 1
ATOM 686 C C . SER A 1 86 ? 26.999 2.606 -44.390 1.00 98.12 86 SER A C 1
ATOM 688 O O . SER A 1 86 ? 25.924 2.280 -43.886 1.00 98.12 86 SER A O 1
ATOM 690 N N . ALA A 1 87 ? 28.144 2.568 -43.701 1.00 98.12 87 ALA A N 1
ATOM 691 C CA . ALA A 1 87 ? 28.213 2.160 -42.300 1.00 98.12 87 ALA A CA 1
ATOM 692 C C . ALA A 1 87 ? 27.422 3.122 -41.396 1.00 98.12 87 ALA A C 1
ATOM 694 O O . ALA A 1 87 ? 26.582 2.667 -40.618 1.00 98.12 87 ALA A O 1
ATOM 695 N N . ILE A 1 88 ? 27.603 4.440 -41.556 1.00 98.12 88 ILE A N 1
ATOM 696 C CA . ILE A 1 88 ? 26.860 5.462 -40.795 1.00 98.12 88 ILE A CA 1
ATOM 697 C C . ILE A 1 88 ? 25.354 5.356 -41.043 1.00 98.12 88 ILE A C 1
ATOM 699 O O . ILE A 1 88 ? 24.571 5.416 -40.091 1.00 98.12 88 ILE A O 1
ATOM 703 N N . ALA A 1 89 ? 24.940 5.171 -42.299 1.00 97.69 89 ALA A N 1
ATOM 704 C CA . ALA A 1 89 ? 23.530 5.022 -42.641 1.00 97.69 89 ALA A CA 1
ATOM 705 C C . ALA A 1 89 ? 22.921 3.800 -41.935 1.00 97.69 89 ALA A C 1
ATOM 707 O O . ALA A 1 89 ? 21.886 3.921 -41.279 1.00 97.69 89 ALA A O 1
ATOM 708 N N . SER A 1 90 ? 23.601 2.649 -41.986 1.00 97.38 90 SER A N 1
ATOM 709 C CA . SER A 1 90 ? 23.135 1.424 -41.324 1.00 97.38 90 SER A CA 1
ATOM 710 C C . SER A 1 90 ? 23.059 1.564 -39.798 1.00 97.38 90 SER A C 1
ATOM 712 O O . SER A 1 90 ? 22.056 1.180 -39.198 1.00 97.38 90 SER A O 1
ATOM 714 N N . ALA A 1 91 ? 24.061 2.194 -39.173 1.00 97.62 91 ALA A N 1
ATOM 715 C CA . ALA A 1 91 ? 24.083 2.449 -37.736 1.00 97.62 91 ALA A CA 1
ATOM 716 C C . ALA A 1 91 ? 22.956 3.397 -37.304 1.00 97.62 91 ALA A C 1
ATOM 718 O O . ALA A 1 91 ? 22.305 3.156 -36.291 1.00 97.62 91 ALA A O 1
ATOM 719 N N . THR A 1 92 ? 22.683 4.439 -38.093 1.00 97.88 92 THR A N 1
ATOM 720 C CA . THR A 1 92 ? 21.593 5.390 -37.822 1.00 97.88 92 THR A CA 1
ATOM 721 C C . THR A 1 92 ? 20.231 4.702 -37.872 1.00 97.88 92 THR A C 1
ATOM 723 O O . THR A 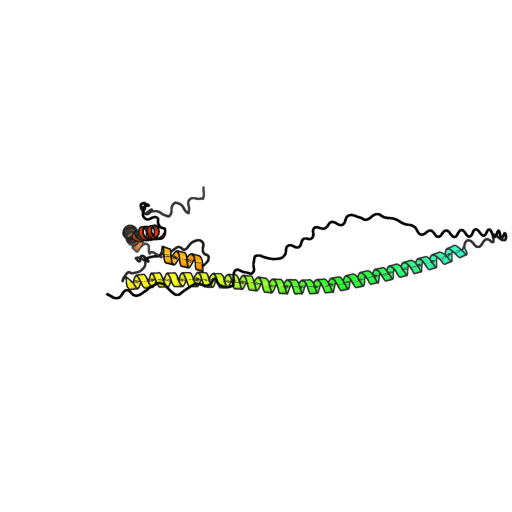1 92 ? 19.422 4.873 -36.961 1.00 97.88 92 THR A O 1
ATOM 726 N N . VAL A 1 93 ? 19.982 3.883 -38.898 1.00 97.62 93 VAL A N 1
ATOM 727 C CA . VAL A 1 93 ? 18.724 3.129 -39.030 1.00 97.62 93 VAL A CA 1
ATOM 728 C C . VAL A 1 93 ? 18.560 2.138 -37.878 1.00 97.62 93 VAL A C 1
ATOM 730 O O . VAL A 1 93 ? 17.499 2.094 -37.255 1.00 97.62 93 VAL A O 1
ATOM 733 N N . ALA A 1 94 ? 19.615 1.387 -37.547 1.00 97.69 94 ALA A N 1
ATOM 734 C CA . ALA A 1 94 ? 19.600 0.453 -36.426 1.00 97.69 94 ALA A CA 1
ATOM 735 C C . ALA A 1 94 ? 19.339 1.167 -35.091 1.00 97.69 94 ALA A C 1
ATOM 737 O O . ALA A 1 94 ? 18.554 0.679 -34.277 1.00 97.69 94 ALA A O 1
ATOM 738 N N . TYR A 1 95 ? 19.946 2.338 -34.884 1.00 97.62 95 TYR A N 1
ATOM 739 C CA . TYR A 1 95 ? 19.740 3.154 -33.692 1.00 97.62 95 TYR A CA 1
ATOM 740 C C . TYR A 1 95 ? 18.291 3.631 -33.566 1.00 97.62 95 TYR A C 1
ATOM 742 O O . TYR A 1 95 ? 17.703 3.465 -32.502 1.00 97.62 95 TYR A O 1
ATOM 750 N N . ILE A 1 96 ? 17.693 4.172 -34.634 1.00 97.25 96 ILE A N 1
ATOM 751 C CA . ILE A 1 96 ? 16.299 4.647 -34.610 1.00 97.25 96 ILE A CA 1
ATOM 752 C C . ILE A 1 96 ? 15.345 3.486 -34.313 1.00 97.25 96 ILE A C 1
ATOM 754 O O . ILE A 1 96 ? 14.532 3.583 -33.397 1.00 97.25 96 ILE A O 1
ATOM 758 N N . TYR A 1 97 ? 15.495 2.362 -35.020 1.00 97.56 97 TYR A N 1
ATOM 759 C CA . TYR A 1 97 ? 14.635 1.196 -34.817 1.00 97.56 97 TYR A CA 1
ATOM 760 C C . TYR A 1 97 ? 14.737 0.645 -33.389 1.00 97.56 97 TYR A C 1
ATOM 762 O O . TYR A 1 97 ? 13.720 0.393 -32.744 1.00 97.56 97 TYR A O 1
ATOM 770 N N . THR A 1 98 ? 15.965 0.508 -32.880 1.00 97.81 98 THR A N 1
ATOM 771 C CA . THR A 1 98 ? 16.220 0.009 -31.521 1.00 97.81 98 THR A CA 1
ATOM 772 C C . THR A 1 98 ? 15.699 0.981 -30.467 1.00 97.81 98 THR A C 1
ATOM 774 O O . THR A 1 98 ? 15.129 0.560 -29.465 1.00 97.81 98 THR A O 1
ATOM 777 N N . ARG A 1 99 ? 15.850 2.289 -30.686 1.00 96.44 99 ARG A N 1
ATOM 778 C CA . ARG A 1 99 ? 15.355 3.316 -29.767 1.00 96.44 99 ARG A CA 1
ATOM 779 C C . ARG A 1 99 ? 13.833 3.285 -29.662 1.00 96.44 99 ARG A C 1
ATOM 781 O O . ARG A 1 99 ? 13.303 3.357 -28.555 1.00 96.44 99 ARG A O 1
ATOM 788 N N . ASP A 1 100 ? 13.137 3.149 -30.785 1.00 97.06 100 ASP A N 1
ATOM 789 C CA . ASP A 1 100 ? 11.676 3.093 -30.802 1.00 97.06 100 ASP A CA 1
ATOM 790 C C . ASP A 1 100 ? 11.145 1.794 -30.188 1.00 97.06 100 ASP A C 1
ATOM 792 O O . ASP A 1 100 ? 10.140 1.823 -29.475 1.00 97.06 100 ASP A O 1
ATOM 796 N N . SER A 1 101 ? 11.812 0.656 -30.419 1.00 96.44 101 SER A N 1
ATOM 797 C CA . SER A 1 101 ? 11.436 -0.602 -29.765 1.00 96.44 101 SER A CA 1
ATOM 798 C C . SER A 1 101 ? 11.657 -0.531 -28.256 1.00 96.44 101 SER A C 1
ATOM 800 O O . SER A 1 101 ? 10.738 -0.826 -27.502 1.00 96.44 101 SER A O 1
ATOM 802 N N . GLN A 1 102 ? 12.819 -0.041 -27.813 1.00 97.06 102 GLN A N 1
ATOM 803 C CA . GLN A 1 102 ? 13.135 0.119 -26.391 1.00 97.06 102 GLN A CA 1
ATOM 804 C C . GLN A 1 102 ? 12.164 1.060 -25.684 1.00 97.06 102 GLN A C 1
ATOM 806 O O . GLN A 1 102 ? 11.748 0.774 -24.566 1.00 97.06 102 GLN A O 1
ATOM 811 N N . ARG A 1 103 ? 11.779 2.168 -26.328 1.00 97.88 103 ARG A N 1
ATOM 812 C CA . ARG A 1 103 ? 10.814 3.105 -25.752 1.00 97.88 103 ARG A CA 1
ATOM 813 C C . ARG A 1 103 ? 9.450 2.451 -25.551 1.00 97.88 103 ARG A C 1
ATOM 815 O O . ARG A 1 103 ? 8.895 2.577 -24.468 1.00 97.88 103 ARG A O 1
ATOM 822 N N . ARG A 1 104 ? 8.933 1.745 -26.562 1.00 97.12 104 ARG A N 1
ATOM 823 C CA . ARG A 1 104 ? 7.645 1.040 -26.455 1.00 97.12 104 ARG A CA 1
ATOM 824 C C . ARG A 1 104 ? 7.684 -0.067 -25.406 1.00 97.12 104 ARG A C 1
ATOM 826 O O . ARG A 1 104 ? 6.720 -0.235 -24.669 1.00 97.12 104 ARG A O 1
ATOM 833 N N . ASP A 1 105 ? 8.787 -0.805 -25.333 1.00 98.12 105 ASP A N 1
ATOM 834 C CA . ASP A 1 105 ? 8.953 -1.867 -24.341 1.00 98.12 105 ASP A CA 1
ATOM 835 C C . ASP A 1 105 ? 9.043 -1.300 -22.921 1.00 98.12 105 ASP A C 1
ATOM 837 O O . ASP A 1 105 ? 8.450 -1.865 -22.005 1.00 98.12 105 ASP A O 1
ATOM 841 N N . PHE A 1 106 ? 9.734 -0.171 -22.744 1.00 97.69 106 PHE A N 1
ATOM 842 C CA . PHE A 1 106 ? 9.782 0.547 -21.474 1.00 97.69 106 PHE A CA 1
ATOM 843 C C . PHE A 1 106 ? 8.404 1.078 -21.074 1.00 97.69 106 PHE A C 1
ATOM 845 O O . PHE A 1 106 ? 7.982 0.849 -19.949 1.00 97.69 106 PHE A O 1
ATOM 852 N N . GLU A 1 107 ? 7.693 1.745 -21.984 1.00 98.25 107 GLU A N 1
ATOM 853 C CA . GLU A 1 107 ? 6.360 2.308 -21.730 1.00 98.25 107 GLU A CA 1
ATOM 854 C C . GLU A 1 107 ? 5.369 1.214 -21.327 1.00 98.25 107 GLU A C 1
ATOM 856 O O . GLU A 1 107 ? 4.726 1.320 -20.290 1.00 98.25 107 GLU A O 1
ATOM 861 N N . ARG A 1 108 ? 5.359 0.090 -22.048 1.00 97.88 108 ARG A N 1
ATOM 862 C CA . ARG A 1 108 ? 4.497 -1.052 -21.730 1.00 97.88 108 ARG A CA 1
ATOM 863 C C . ARG A 1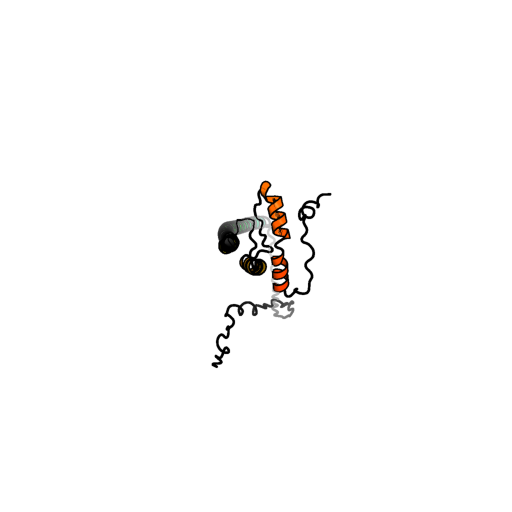 108 ? 4.836 -1.691 -20.376 1.00 97.88 108 ARG A C 1
ATOM 865 O O . ARG A 1 108 ? 3.935 -2.092 -19.641 1.00 97.88 108 ARG A O 1
ATOM 872 N N . GLN A 1 109 ? 6.124 -1.810 -20.039 1.00 97.94 109 GLN A N 1
ATOM 873 C CA . GLN A 1 109 ? 6.552 -2.317 -18.729 1.00 97.94 109 GLN A CA 1
ATOM 874 C C . GLN A 1 109 ? 6.195 -1.347 -17.606 1.00 97.94 109 GLN A C 1
ATOM 876 O O . GLN A 1 109 ? 5.726 -1.787 -16.561 1.00 97.94 109 GLN A O 1
ATOM 881 N N . TYR A 1 110 ? 6.389 -0.050 -17.835 1.00 98.19 110 TYR A N 1
ATOM 882 C CA . TYR A 1 110 ? 6.037 0.992 -16.885 1.00 98.19 110 TYR A CA 1
ATOM 883 C C . TYR A 1 110 ? 4.536 0.988 -16.608 1.00 98.19 110 TYR A C 1
ATOM 885 O O . TYR A 1 110 ? 4.168 0.887 -15.447 1.00 98.19 110 TYR A O 1
ATOM 893 N N . GLU A 1 111 ? 3.692 0.994 -17.646 1.00 98.25 111 GLU A N 1
ATOM 894 C CA . GLU A 1 111 ? 2.230 0.905 -17.516 1.00 98.25 111 GLU A CA 1
ATOM 895 C C . GLU A 1 111 ? 1.813 -0.337 -16.721 1.00 98.25 111 GLU A C 1
ATOM 897 O O . GLU A 1 111 ? 1.066 -0.242 -15.751 1.00 98.25 111 GLU A O 1
ATOM 902 N N . THR A 1 112 ? 2.367 -1.504 -17.067 1.00 98.25 112 THR A N 1
ATOM 903 C CA . THR A 1 112 ? 2.048 -2.762 -16.372 1.00 98.25 112 THR A CA 1
ATOM 904 C C . THR A 1 112 ? 2.434 -2.702 -14.891 1.00 98.25 112 THR A C 1
ATOM 906 O O . THR A 1 112 ? 1.659 -3.112 -14.029 1.00 98.25 112 THR A O 1
ATOM 909 N N . GLN A 1 113 ? 3.624 -2.181 -14.578 1.00 97.94 113 GLN A N 1
ATOM 910 C CA . GLN A 1 113 ? 4.110 -2.081 -13.201 1.00 97.94 113 GLN A CA 1
AT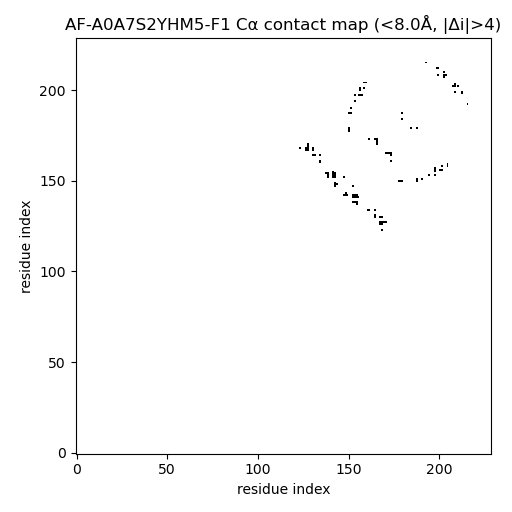OM 911 C C . GLN A 1 113 ? 3.373 -1.002 -12.405 1.00 97.94 113 GLN A C 1
ATOM 913 O O . GLN A 1 113 ? 3.067 -1.217 -11.233 1.00 97.94 113 GLN A O 1
ATOM 918 N N . SER A 1 114 ? 3.061 0.146 -13.011 1.00 98.19 114 SER A N 1
ATOM 919 C CA . SER A 1 114 ? 2.304 1.208 -12.349 1.00 98.19 114 SER A CA 1
ATOM 920 C C . SER A 1 114 ? 0.882 0.760 -12.039 1.00 98.19 114 SER A C 1
ATOM 922 O O . SER A 1 114 ? 0.400 1.006 -10.933 1.00 98.19 114 SER A O 1
ATOM 924 N N . ASP A 1 115 ? 0.242 0.045 -12.966 1.00 98.25 115 ASP A N 1
ATOM 925 C CA . ASP A 1 115 ? -1.088 -0.526 -12.763 1.00 98.25 115 ASP A CA 1
ATOM 926 C C . ASP A 1 115 ? -1.070 -1.595 -11.671 1.00 98.25 115 ASP A C 1
ATOM 928 O O . ASP A 1 115 ? -1.970 -1.651 -10.832 1.00 98.25 115 ASP A O 1
ATOM 932 N N . GLU A 1 116 ? -0.026 -2.426 -11.629 1.00 97.88 116 GLU A N 1
ATOM 933 C CA . GLU A 1 116 ? 0.140 -3.417 -10.573 1.00 97.88 116 GLU A CA 1
ATOM 934 C C . GLU A 1 116 ? 0.303 -2.760 -9.198 1.00 97.88 116 GLU A C 1
ATOM 936 O O . GLU A 1 116 ? -0.405 -3.136 -8.263 1.00 97.88 116 GLU A O 1
ATOM 941 N N . VAL A 1 117 ? 1.158 -1.741 -9.075 1.00 98.19 117 VAL A N 1
ATOM 942 C CA . VAL A 1 117 ? 1.344 -0.988 -7.825 1.00 98.19 117 VAL A CA 1
ATOM 943 C C . VAL A 1 117 ? 0.045 -0.304 -7.400 1.00 98.19 117 VAL A C 1
ATOM 945 O O . VAL A 1 117 ? -0.353 -0.423 -6.241 1.00 98.19 117 VAL A O 1
ATOM 948 N N . ALA A 1 118 ? -0.657 0.361 -8.322 1.00 98.19 118 ALA A N 1
ATOM 949 C CA . ALA A 1 118 ? -1.938 1.004 -8.037 1.00 98.19 118 ALA A CA 1
ATOM 950 C C . ALA A 1 118 ? -2.988 -0.014 -7.570 1.00 98.19 118 ALA A C 1
ATOM 952 O O . ALA A 1 118 ? -3.690 0.216 -6.584 1.00 98.19 118 ALA A O 1
ATOM 953 N N . ARG A 1 119 ? -3.062 -1.176 -8.224 1.00 98.00 119 ARG A N 1
ATOM 954 C CA . ARG A 1 119 ? -3.973 -2.261 -7.849 1.00 98.00 119 ARG A CA 1
ATOM 955 C C . ARG A 1 119 ? -3.643 -2.837 -6.476 1.00 98.00 119 ARG A C 1
ATOM 957 O O . ARG A 1 119 ? -4.559 -3.078 -5.695 1.00 98.00 119 ARG A O 1
ATOM 964 N N . LEU A 1 120 ? -2.365 -3.064 -6.173 1.00 97.06 120 LEU A N 1
ATOM 965 C CA . LEU A 1 120 ? -1.922 -3.561 -4.867 1.00 97.06 120 LEU A CA 1
ATOM 966 C C . LEU A 1 120 ? -2.221 -2.552 -3.756 1.00 97.06 120 LEU A C 1
ATOM 968 O O . LEU A 1 120 ? -2.716 -2.940 -2.701 1.00 97.06 120 LEU A O 1
ATOM 972 N N . PHE A 1 121 ? -1.998 -1.264 -4.014 1.00 96.94 121 PHE A N 1
ATOM 973 C CA . PHE A 1 121 ? -2.334 -0.192 -3.085 1.00 96.94 121 PHE A CA 1
ATOM 974 C C . PHE A 1 121 ? -3.842 -0.120 -2.816 1.00 96.94 121 PHE A C 1
ATOM 976 O O . PHE A 1 121 ? -4.259 -0.151 -1.660 1.00 96.94 121 PHE A O 1
ATOM 983 N N . LEU A 1 122 ? -4.672 -0.097 -3.866 1.00 97.31 122 LEU A N 1
ATOM 984 C CA . LEU A 1 122 ? -6.132 -0.085 -3.726 1.00 97.31 122 LEU A CA 1
ATOM 985 C C . LEU A 1 122 ? -6.647 -1.327 -3.000 1.00 97.31 122 LEU A C 1
ATOM 987 O O . LEU A 1 122 ? -7.534 -1.216 -2.158 1.00 97.31 122 LEU A O 1
ATOM 991 N N . LYS A 1 123 ? -6.071 -2.499 -3.285 1.00 95.88 123 LYS A N 1
ATOM 992 C CA . LYS A 1 123 ? -6.396 -3.733 -2.570 1.00 95.88 123 LYS A CA 1
ATOM 993 C C . LYS A 1 123 ? -6.049 -3.616 -1.083 1.00 95.88 123 LYS A C 1
ATOM 995 O O . LYS A 1 123 ? -6.904 -3.885 -0.253 1.00 95.88 123 LYS A O 1
ATOM 1000 N N . SER A 1 124 ? -4.842 -3.156 -0.750 1.00 94.25 124 SER A N 1
ATOM 1001 C CA . SER A 1 124 ? -4.414 -2.969 0.642 1.00 94.25 124 SER A CA 1
ATOM 1002 C C . SER A 1 124 ? -5.309 -1.975 1.391 1.00 94.25 124 SER A C 1
ATOM 1004 O O . SER A 1 124 ? -5.700 -2.232 2.527 1.00 94.25 124 SER A O 1
ATOM 1006 N N . LEU A 1 125 ? -5.704 -0.871 0.749 1.00 96.50 125 LEU A N 1
ATOM 1007 C CA . LEU A 1 125 ? -6.667 0.071 1.322 1.00 96.50 125 LEU A CA 1
ATOM 1008 C C . LEU A 1 125 ? -8.038 -0.570 1.553 1.00 96.50 125 LEU A C 1
ATOM 1010 O O . LEU A 1 125 ? -8.631 -0.368 2.611 1.00 96.50 125 LEU A O 1
ATOM 1014 N N . ASN A 1 126 ? -8.541 -1.339 0.588 1.00 96.62 126 ASN A N 1
ATOM 1015 C CA . ASN A 1 126 ? -9.816 -2.037 0.723 1.00 96.62 126 ASN A CA 1
ATOM 1016 C C . ASN A 1 126 ? -9.780 -3.060 1.869 1.00 96.62 126 ASN A C 1
ATOM 1018 O O . ASN A 1 126 ? -10.702 -3.111 2.673 1.00 96.62 126 ASN A O 1
ATOM 1022 N N . ASP A 1 127 ? -8.692 -3.817 1.996 1.00 93.69 127 ASP A N 1
ATOM 1023 C CA . ASP A 1 127 ? -8.523 -4.803 3.065 1.00 93.69 127 ASP A CA 1
ATOM 1024 C C . ASP A 1 127 ? -8.454 -4.109 4.443 1.00 93.69 127 ASP A C 1
ATOM 1026 O O . ASP A 1 127 ? -9.161 -4.492 5.375 1.00 93.69 127 ASP A O 1
ATOM 1030 N N . LYS A 1 128 ? -7.685 -3.016 4.569 1.00 95.44 128 LYS A N 1
ATOM 1031 C CA . LYS A 1 128 ? -7.594 -2.221 5.810 1.00 95.44 128 LYS A CA 1
ATOM 1032 C C . LYS A 1 128 ? -8.928 -1.567 6.194 1.00 95.44 128 LYS A C 1
ATOM 1034 O O . LYS A 1 128 ? -9.275 -1.534 7.372 1.00 95.44 128 LYS A O 1
ATOM 1039 N N . THR A 1 129 ? -9.675 -1.045 5.222 1.00 96.06 129 THR A N 1
ATOM 1040 C CA . THR A 1 129 ? -10.984 -0.414 5.472 1.00 96.06 129 THR A CA 1
ATOM 1041 C C . THR A 1 129 ? -12.058 -1.435 5.824 1.00 96.06 129 THR A C 1
ATOM 1043 O O . THR A 1 129 ? -12.825 -1.182 6.749 1.00 96.06 129 THR A O 1
ATOM 1046 N N . ALA A 1 130 ? -12.062 -2.608 5.187 1.00 96.38 130 ALA A N 1
ATOM 1047 C CA . ALA A 1 130 ? -12.963 -3.706 5.535 1.00 96.38 130 ALA A CA 1
ATOM 1048 C C . ALA A 1 130 ? -12.746 -4.183 6.979 1.00 96.38 130 ALA A C 1
ATOM 1050 O O . ALA A 1 130 ? -13.706 -4.355 7.726 1.00 96.38 130 ALA A O 1
ATOM 1051 N N . VAL A 1 131 ? -11.486 -4.315 7.408 1.00 96.19 131 VAL A N 1
ATOM 1052 C CA . VAL A 1 131 ? -11.147 -4.654 8.799 1.00 96.19 131 VAL A CA 1
ATOM 1053 C C . VAL A 1 131 ? -11.624 -3.576 9.780 1.00 96.19 131 VAL A C 1
ATOM 1055 O O . VAL A 1 131 ? -12.163 -3.889 10.841 1.00 96.19 131 VAL A O 1
ATOM 1058 N N . ALA A 1 132 ? -11.461 -2.294 9.441 1.00 95.44 132 ALA A N 1
ATOM 1059 C CA . ALA A 1 132 ? -11.949 -1.197 10.276 1.00 95.44 132 ALA A CA 1
ATOM 1060 C C . ALA A 1 132 ? -13.487 -1.165 10.370 1.00 95.44 132 ALA A C 1
ATOM 1062 O O . ALA A 1 132 ? -14.039 -0.859 11.433 1.00 95.44 132 ALA A O 1
ATOM 1063 N N . GLU A 1 133 ? -14.183 -1.493 9.280 1.00 96.00 133 GLU A N 1
ATOM 1064 C CA . GLU A 1 133 ? -15.639 -1.635 9.255 1.00 96.00 133 GLU A CA 1
ATOM 1065 C C . GLU A 1 133 ? -16.092 -2.797 10.144 1.00 96.00 133 GLU A C 1
ATOM 1067 O O . GLU A 1 133 ? -16.980 -2.612 10.975 1.00 96.00 133 GLU A O 1
ATOM 1072 N N . GLU A 1 134 ? -15.437 -3.956 10.049 1.00 95.00 134 GLU A N 1
ATOM 1073 C CA . GLU A 1 134 ? -15.720 -5.124 10.888 1.00 95.00 134 GLU A CA 1
ATOM 1074 C C . GLU A 1 134 ? -15.559 -4.804 12.380 1.00 95.00 134 GLU A C 1
ATOM 1076 O O . GLU A 1 134 ? -16.475 -5.055 13.163 1.00 95.00 134 GLU A O 1
ATOM 1081 N N . LEU A 1 135 ? -14.457 -4.153 12.768 1.00 94.75 135 LEU A N 1
ATOM 1082 C CA . LEU A 1 135 ? -14.239 -3.696 14.147 1.00 94.75 135 LEU A CA 1
ATOM 1083 C C . LEU A 1 135 ? -15.316 -2.703 14.604 1.00 94.75 135 LEU A C 1
ATOM 1085 O O . LEU A 1 135 ? -15.783 -2.754 15.741 1.00 94.75 135 LEU A O 1
ATOM 1089 N N . SER A 1 136 ? -15.740 -1.800 13.720 1.00 93.94 136 SER A N 1
ATOM 1090 C CA . SER A 1 136 ? -16.791 -0.826 14.027 1.00 93.94 136 SER A CA 1
ATOM 1091 C C . SER A 1 136 ? -18.150 -1.499 14.235 1.00 93.94 136 SER A C 1
ATOM 1093 O O . SER A 1 136 ? -18.903 -1.116 15.139 1.00 93.94 136 SER A O 1
ATOM 1095 N N . VAL A 1 137 ? -18.468 -2.511 13.422 1.00 94.56 137 VAL A N 1
ATOM 1096 C CA . VAL A 1 137 ? -19.675 -3.336 13.553 1.00 94.56 137 VAL A CA 1
ATOM 1097 C C . VAL A 1 137 ? -19.632 -4.141 14.845 1.00 94.56 137 VAL A C 1
ATOM 1099 O O . VAL A 1 137 ? -20.629 -4.137 15.568 1.00 94.56 137 VAL A O 1
ATOM 1102 N N . ASP A 1 138 ? -18.497 -4.757 15.175 1.00 93.94 138 ASP A N 1
ATOM 1103 C CA . ASP A 1 138 ? -18.301 -5.512 16.415 1.00 93.94 138 ASP A CA 1
ATOM 1104 C C . ASP A 1 138 ? -18.568 -4.636 17.650 1.00 93.94 138 ASP A C 1
ATOM 1106 O O . ASP A 1 138 ? -19.486 -4.917 18.426 1.00 93.94 138 ASP A O 1
ATOM 1110 N N . ILE A 1 139 ? -17.891 -3.488 17.757 1.00 92.88 139 ILE A N 1
ATOM 1111 C CA . ILE A 1 139 ? -18.064 -2.536 18.868 1.00 92.88 139 ILE A CA 1
ATOM 1112 C C . ILE A 1 139 ? -19.514 -2.040 18.954 1.00 92.88 139 ILE A C 1
ATOM 1114 O O . ILE A 1 139 ? -20.104 -1.990 20.038 1.00 92.88 139 ILE A O 1
ATOM 1118 N N . SER A 1 140 ? -20.122 -1.701 17.815 1.00 93.38 140 SER A N 1
ATOM 1119 C CA . SER A 1 140 ? -21.516 -1.246 17.764 1.00 93.38 140 SER A CA 1
ATOM 1120 C C . SER A 1 140 ? -22.497 -2.344 18.175 1.00 93.38 140 SER A C 1
ATOM 1122 O O . SER A 1 140 ? -23.507 -2.067 18.827 1.00 93.38 140 SER A O 1
ATOM 1124 N N . SER A 1 141 ? -22.220 -3.593 17.802 1.00 93.50 141 SER A N 1
ATOM 1125 C CA . SER A 1 141 ? -23.036 -4.749 18.166 1.00 93.50 141 SER A CA 1
ATOM 1126 C C . SER A 1 141 ? -22.939 -5.046 19.662 1.00 93.50 141 SER A C 1
ATOM 1128 O O . SER A 1 141 ? -23.972 -5.244 20.302 1.00 93.50 141 SER A O 1
ATOM 1130 N N . SER A 1 142 ? -21.739 -4.943 20.242 1.00 91.75 142 SER A N 1
ATOM 1131 C CA . SER A 1 142 ? -21.493 -5.081 21.679 1.00 91.75 142 SER A CA 1
ATOM 1132 C C . SER A 1 142 ? -22.214 -3.994 22.485 1.00 91.75 142 SER A C 1
ATOM 1134 O O . SER A 1 142 ? -22.902 -4.291 23.467 1.00 91.75 142 SER A O 1
ATOM 1136 N N . ALA A 1 143 ? -22.171 -2.739 22.022 1.00 93.88 143 ALA A N 1
ATOM 1137 C CA . ALA A 1 143 ? -22.916 -1.639 22.637 1.00 93.88 143 ALA A CA 1
ATOM 1138 C C . ALA A 1 143 ? -24.428 -1.927 22.667 1.00 93.88 143 ALA A C 1
ATOM 1140 O O . ALA A 1 143 ? -25.078 -1.787 23.705 1.00 93.88 143 ALA A O 1
ATOM 1141 N N . ARG A 1 144 ? -24.986 -2.400 21.544 1.00 94.94 144 ARG A N 1
ATOM 1142 C CA . ARG A 1 144 ? -26.407 -2.773 21.450 1.00 94.94 144 ARG A CA 1
ATOM 1143 C C . ARG A 1 144 ? -26.752 -3.959 22.349 1.00 94.94 144 ARG A C 1
ATOM 1145 O O . ARG A 1 144 ? -27.777 -3.911 23.021 1.00 94.94 144 ARG A O 1
ATOM 1152 N N . ALA A 1 145 ? -25.911 -4.991 22.383 1.00 94.75 145 ALA A N 1
ATOM 1153 C CA . ALA A 1 145 ? -26.134 -6.193 23.185 1.00 94.75 145 ALA A CA 1
ATOM 1154 C C . ALA A 1 145 ? -26.123 -5.906 24.695 1.00 94.75 145 ALA A C 1
ATOM 1156 O O . ALA A 1 145 ? -26.895 -6.499 25.444 1.00 94.75 145 ALA A O 1
ATOM 1157 N N . THR A 1 146 ? -25.286 -4.967 25.137 1.00 94.12 146 THR A N 1
ATOM 1158 C CA . THR A 1 146 ? -25.153 -4.573 26.550 1.00 94.12 146 THR A CA 1
ATOM 1159 C C . THR A 1 146 ? -26.099 -3.442 26.968 1.00 94.12 146 THR A C 1
ATOM 1161 O O . THR A 1 146 ? -26.124 -3.060 28.139 1.00 94.12 146 THR A O 1
ATOM 1164 N N . GLY A 1 147 ? -26.876 -2.885 26.031 1.00 95.56 147 GLY A N 1
ATOM 1165 C CA . GLY A 1 147 ? -27.734 -1.724 26.279 1.00 95.56 147 GLY A CA 1
ATOM 1166 C C . GLY A 1 147 ? -26.952 -0.455 26.638 1.00 95.56 147 GLY A C 1
ATOM 1167 O O . GLY A 1 147 ? -27.493 0.438 27.291 1.00 95.56 147 GLY A O 1
ATOM 1168 N N . LYS A 1 148 ? -25.672 -0.379 26.258 1.00 94.56 148 LYS A N 1
ATOM 1169 C CA . LYS A 1 148 ? -24.798 0.769 26.511 1.00 94.56 148 LYS A CA 1
ATOM 1170 C C . LYS A 1 148 ? -24.838 1.741 25.337 1.00 94.56 148 LYS A C 1
ATOM 1172 O O . LYS A 1 148 ? -25.001 1.359 24.180 1.00 94.56 148 LYS A O 1
ATOM 1177 N N . THR A 1 149 ? -24.663 3.023 25.634 1.00 93.88 149 THR A N 1
ATOM 1178 C CA . THR A 1 149 ? -24.588 4.083 24.624 1.00 93.88 149 THR A CA 1
ATOM 1179 C C . THR A 1 149 ? -23.137 4.456 24.361 1.00 93.88 149 THR A C 1
ATOM 1181 O O . THR A 1 149 ? -22.385 4.701 25.303 1.00 93.88 149 THR A O 1
ATOM 1184 N N . PHE A 1 150 ? -22.749 4.555 23.089 1.00 90.75 150 PHE A N 1
ATOM 1185 C CA . PHE A 1 150 ? -21.448 5.102 22.698 1.00 90.75 150 PHE A CA 1
ATOM 1186 C C . PHE A 1 150 ? -21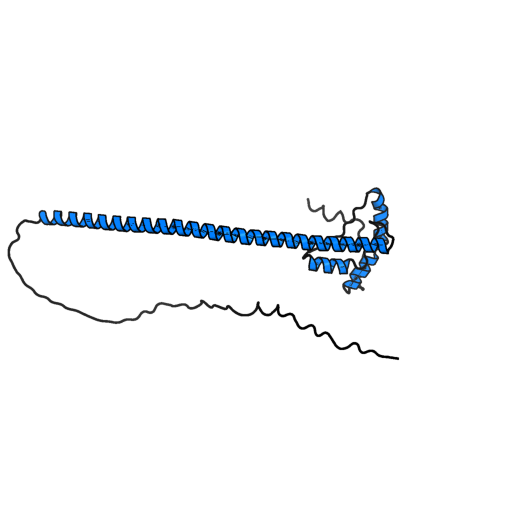.251 6.512 23.300 1.00 90.75 150 PHE A C 1
ATOM 1188 O O . PHE A 1 150 ? -22.209 7.290 23.287 1.00 90.75 150 PHE A O 1
ATOM 1195 N N . PRO A 1 151 ? -20.060 6.875 23.820 1.00 93.94 151 PRO A N 1
ATOM 1196 C CA . PRO A 1 151 ? -18.787 6.137 23.824 1.00 93.94 151 PRO A CA 1
ATOM 1197 C C . PRO A 1 151 ? -18.561 5.233 25.056 1.00 93.94 151 PRO A C 1
ATOM 1199 O O . PRO A 1 151 ? -17.455 4.739 25.252 1.00 93.94 151 PRO A O 1
ATOM 1202 N N . PHE A 1 152 ? -19.574 5.010 25.898 1.00 95.44 152 PHE A N 1
ATOM 1203 C CA . PHE A 1 152 ? -19.476 4.249 27.154 1.00 95.44 152 PHE A CA 1
ATOM 1204 C C . PHE A 1 152 ? -19.627 2.736 26.940 1.00 95.44 152 PHE A C 1
ATOM 1206 O O . PHE A 1 152 ? -20.460 2.076 27.565 1.00 95.44 152 PHE A O 1
ATOM 1213 N N . VAL A 1 153 ? -18.850 2.191 26.007 1.00 92.81 153 VAL A N 1
ATOM 1214 C CA . VAL A 1 153 ? -18.824 0.765 25.672 1.00 92.81 153 VAL A CA 1
ATOM 1215 C C . VAL A 1 153 ? -17.404 0.234 25.829 1.00 92.81 153 VAL A C 1
ATOM 1217 O O . VAL A 1 153 ? -16.452 0.848 25.357 1.00 92.81 153 VAL A O 1
ATOM 1220 N N . ALA A 1 154 ? -17.272 -0.917 26.484 1.00 90.38 154 ALA A N 1
ATOM 1221 C CA . ALA A 1 154 ? -16.054 -1.716 26.470 1.00 90.38 154 ALA A CA 1
ATOM 1222 C C . ALA A 1 154 ? -16.287 -2.896 25.521 1.00 90.38 154 ALA A C 1
ATOM 1224 O O . ALA A 1 154 ? -17.299 -3.588 25.657 1.00 90.38 154 ALA A O 1
ATOM 1225 N N . SER A 1 155 ? -15.397 -3.109 24.546 1.00 88.06 155 SER A N 1
ATOM 1226 C CA . SER A 1 155 ? -15.489 -4.312 23.718 1.00 88.06 155 SER A CA 1
ATOM 1227 C C . SER A 1 155 ? -14.847 -5.482 24.468 1.00 88.06 155 SER A C 1
ATOM 1229 O O . SER A 1 155 ? -13.651 -5.414 24.777 1.00 88.06 155 SER A O 1
ATOM 1231 N N . PRO A 1 156 ? -15.609 -6.537 24.808 1.00 83.56 156 PRO A N 1
ATOM 1232 C CA . PRO A 1 156 ? -15.012 -7.740 25.360 1.00 83.56 156 PRO A CA 1
ATOM 1233 C C . PRO A 1 156 ? -14.070 -8.342 24.313 1.00 83.56 156 PRO A C 1
ATOM 1235 O O . PRO A 1 156 ? -14.388 -8.382 23.130 1.00 83.56 156 PRO A O 1
ATOM 1238 N N . HIS A 1 157 ? -12.902 -8.816 24.748 1.00 88.31 157 HIS A N 1
ATOM 1239 C CA . HIS A 1 157 ? -11.906 -9.437 23.865 1.00 88.31 157 HIS A CA 1
ATOM 1240 C C . HIS A 1 157 ? -11.354 -8.524 22.755 1.00 88.31 157 HIS A C 1
ATOM 1242 O O . HIS A 1 157 ? -10.925 -9.029 21.716 1.00 88.31 157 HIS A O 1
ATOM 1248 N N . PHE A 1 158 ? -11.304 -7.203 22.979 1.00 90.75 158 PHE A N 1
ATOM 1249 C CA . PHE A 1 158 ? -10.717 -6.266 22.015 1.00 90.75 158 PHE A CA 1
ATOM 1250 C C . PHE A 1 158 ? -9.326 -6.707 21.542 1.00 90.75 158 PHE A C 1
ATOM 1252 O O . PHE A 1 158 ? -9.082 -6.667 20.347 1.00 90.75 158 PHE A O 1
ATOM 1259 N N . GLU A 1 159 ? -8.460 -7.201 22.434 1.00 91.44 159 GLU A N 1
ATOM 1260 C CA . GLU A 1 159 ? -7.113 -7.685 22.075 1.00 91.44 159 GLU A CA 1
ATOM 1261 C C . GLU A 1 159 ? -7.126 -8.858 21.086 1.00 91.44 159 GLU A C 1
ATOM 1263 O O . GLU A 1 159 ? -6.335 -8.904 20.147 1.00 91.44 159 GLU A O 1
ATOM 1268 N N . TYR A 1 160 ? -8.065 -9.793 21.239 1.00 92.00 160 TYR A N 1
ATOM 1269 C CA . TYR A 1 160 ? -8.181 -10.929 20.327 1.00 92.00 160 TYR A CA 1
ATOM 1270 C C . TYR A 1 160 ? -8.640 -10.478 18.935 1.00 92.00 160 TYR A C 1
ATOM 1272 O O . TYR A 1 160 ? -8.066 -10.868 17.912 1.00 92.00 160 TYR A O 1
ATOM 1280 N N . VAL A 1 161 ? -9.684 -9.643 18.893 1.00 93.00 161 VAL A N 1
ATOM 1281 C CA . VAL A 1 161 ? -10.246 -9.146 17.632 1.00 93.00 161 VAL A CA 1
ATOM 1282 C C . VAL A 1 161 ? -9.254 -8.200 16.953 1.00 93.00 161 VAL A C 1
ATOM 1284 O O . VAL A 1 161 ? -9.036 -8.311 15.748 1.00 93.00 161 VAL A O 1
ATOM 1287 N N . SER A 1 162 ? -8.592 -7.327 17.716 1.00 94.06 162 SER A N 1
ATOM 1288 C CA . SER A 1 162 ? -7.584 -6.394 17.217 1.00 94.06 162 SER A CA 1
ATOM 1289 C C . SER A 1 162 ? -6.329 -7.121 16.733 1.00 94.06 162 SER A C 1
ATOM 1291 O O . SER A 1 162 ? -5.796 -6.741 15.696 1.00 94.06 162 SER A O 1
ATOM 1293 N N . GLU A 1 163 ? -5.877 -8.205 17.374 1.00 94.56 163 GLU A N 1
ATOM 1294 C CA . GLU A 1 163 ? -4.747 -8.993 16.872 1.00 94.56 163 GLU A CA 1
ATOM 1295 C C . GLU A 1 163 ? -5.083 -9.668 15.537 1.00 94.56 163 GLU A C 1
ATOM 1297 O O . GLU A 1 163 ? -4.271 -9.642 14.605 1.00 94.56 163 GLU A O 1
ATOM 1302 N N . SER A 1 164 ? -6.276 -10.256 15.422 1.00 94.69 164 SER A N 1
ATOM 1303 C CA . SER A 1 164 ? -6.746 -10.854 14.168 1.00 94.69 164 SER A CA 1
ATOM 1304 C C . SER A 1 164 ? -6.856 -9.801 13.064 1.00 94.69 164 SER A C 1
ATOM 1306 O O . SER A 1 164 ? -6.314 -9.983 11.972 1.00 94.69 164 SER A O 1
ATOM 1308 N N . ALA A 1 165 ? -7.482 -8.667 13.378 1.00 95.75 165 ALA A N 1
ATOM 1309 C CA . ALA A 1 165 ? -7.593 -7.512 12.501 1.00 95.75 165 ALA A CA 1
ATOM 1310 C C . ALA A 1 165 ? -6.213 -7.013 12.054 1.00 95.75 165 ALA A C 1
ATOM 1312 O O . ALA A 1 165 ? -5.992 -6.817 10.865 1.00 95.75 165 ALA A O 1
ATOM 1313 N N . ARG A 1 166 ? -5.255 -6.896 12.979 1.00 95.88 166 ARG A N 1
ATOM 1314 C CA . ARG A 1 166 ? -3.885 -6.434 12.728 1.00 95.88 166 ARG A CA 1
ATOM 1315 C C . ARG A 1 166 ? -3.141 -7.353 11.763 1.00 95.88 166 ARG A C 1
ATOM 1317 O O . ARG A 1 166 ? -2.468 -6.870 10.855 1.00 95.88 166 ARG A O 1
ATOM 1324 N N . LYS A 1 167 ? -3.284 -8.671 11.943 1.00 95.31 167 LYS A N 1
ATOM 1325 C CA . LYS A 1 167 ? -2.715 -9.687 11.043 1.00 95.31 167 LYS A CA 1
ATOM 1326 C C . LYS A 1 167 ? -3.349 -9.632 9.656 1.00 95.31 167 LYS A C 1
ATOM 1328 O O . LYS A 1 167 ? -2.625 -9.722 8.673 1.00 95.31 167 LYS A O 1
ATOM 1333 N N . LEU A 1 168 ? -4.671 -9.481 9.577 1.00 94.12 168 LEU A N 1
ATOM 1334 C CA . LEU A 1 168 ? -5.397 -9.434 8.307 1.00 94.12 168 LEU A CA 1
ATOM 1335 C C . LEU A 1 168 ? -5.121 -8.143 7.532 1.00 94.12 168 LEU A C 1
ATOM 1337 O O . LEU A 1 168 ? -4.985 -8.167 6.313 1.00 94.12 168 LEU A O 1
ATOM 1341 N N . SER A 1 169 ? -5.020 -7.022 8.240 1.00 95.19 169 SER A N 1
ATOM 1342 C CA . SER A 1 169 ? -4.795 -5.712 7.646 1.00 95.19 169 SER A CA 1
ATOM 1343 C C . SER A 1 169 ? -3.320 -5.412 7.393 1.00 95.19 169 SER A C 1
ATOM 1345 O O . SER A 1 169 ? -3.037 -4.347 6.851 1.00 95.19 169 SER A O 1
ATOM 1347 N N . GLU A 1 170 ? -2.388 -6.266 7.833 1.00 95.31 170 GLU A N 1
ATOM 1348 C CA . GLU A 1 170 ? -0.944 -5.979 7.871 1.00 95.31 170 GLU A CA 1
ATOM 1349 C C . GLU A 1 170 ? -0.666 -4.587 8.471 1.00 95.31 170 GLU A C 1
ATOM 1351 O O . GLU A 1 170 ? 0.027 -3.748 7.893 1.00 95.31 170 GLU A O 1
ATOM 1356 N N . SER A 1 171 ? -1.333 -4.272 9.582 1.00 93.31 171 SER A N 1
ATOM 1357 C CA . SER A 1 171 ? -1.104 -3.019 10.306 1.00 93.31 171 SER A CA 1
ATOM 1358 C C . SER A 1 171 ? -0.142 -3.267 11.459 1.00 93.31 171 SER A C 1
ATOM 1360 O O . SER A 1 171 ? -0.159 -4.332 12.068 1.00 93.31 171 SER A O 1
ATOM 1362 N N . ASP A 1 172 ? 0.680 -2.282 11.805 1.00 93.44 172 ASP A N 1
ATOM 1363 C CA . ASP A 1 172 ? 1.545 -2.403 12.984 1.00 93.44 172 ASP A CA 1
ATOM 1364 C C . ASP A 1 172 ? 0.753 -2.214 14.280 1.00 93.44 172 ASP A C 1
ATOM 1366 O O . ASP A 1 172 ? 1.021 -2.873 15.283 1.00 93.44 172 ASP A O 1
ATOM 1370 N N . LEU A 1 173 ? -0.264 -1.350 14.237 1.00 91.56 173 LEU A N 1
ATOM 1371 C CA . LEU A 1 173 ? -1.067 -0.950 15.382 1.00 91.56 173 LEU A CA 1
ATOM 1372 C C . LEU A 1 173 ? -2.520 -0.710 14.962 1.00 91.56 173 LEU A C 1
ATOM 1374 O O . LEU A 1 173 ? -2.788 -0.168 13.888 1.00 91.56 173 LEU A O 1
ATOM 1378 N N . ILE A 1 174 ? -3.452 -1.086 15.837 1.00 93.00 174 ILE A N 1
ATOM 1379 C CA . ILE A 1 174 ? -4.869 -0.740 15.733 1.00 93.00 174 ILE A CA 1
ATOM 1380 C C . ILE A 1 174 ? -5.242 0.030 16.992 1.00 93.00 174 ILE A C 1
ATOM 1382 O O . ILE A 1 174 ? -5.038 -0.451 18.103 1.00 93.00 174 ILE A O 1
ATOM 1386 N N . LEU A 1 175 ? -5.782 1.232 16.805 1.00 91.56 175 LEU A N 1
ATOM 1387 C CA . LEU A 1 175 ? -6.228 2.095 17.891 1.00 91.56 175 LEU A CA 1
ATOM 1388 C C . LEU A 1 175 ? -7.727 2.327 17.778 1.00 91.56 175 LEU A C 1
ATOM 1390 O O . LEU A 1 175 ? -8.237 2.655 16.707 1.00 91.56 175 LEU A O 1
ATOM 1394 N N . PHE A 1 176 ? -8.415 2.216 18.908 1.00 90.31 176 PHE A N 1
ATOM 1395 C CA . PHE A 1 176 ? -9.793 2.656 19.044 1.00 90.31 176 PHE A CA 1
ATOM 1396 C C . PHE A 1 176 ? -9.816 4.004 19.766 1.00 90.31 176 PHE A C 1
ATOM 1398 O O . PHE A 1 176 ? -9.495 4.092 20.949 1.00 90.31 176 PHE A O 1
ATOM 1405 N N . VAL A 1 177 ? -10.178 5.062 19.037 1.00 92.19 177 VAL A N 1
ATOM 1406 C CA . VAL A 1 177 ? -10.211 6.437 19.552 1.00 92.19 177 VAL A CA 1
ATOM 1407 C C . VAL A 1 177 ? -11.650 6.950 19.477 1.00 92.19 177 VAL A C 1
ATOM 1409 O O . VAL A 1 177 ? -12.061 7.471 18.437 1.00 92.19 177 VAL A O 1
ATOM 1412 N N . PRO A 1 178 ? -12.465 6.769 20.533 1.00 91.62 178 PRO A N 1
ATOM 1413 C CA . PRO A 1 178 ? -13.836 7.249 20.518 1.00 91.62 178 PRO A CA 1
ATOM 1414 C C . PRO A 1 178 ? -13.875 8.781 20.508 1.00 91.62 178 PRO A C 1
ATOM 1416 O O . PRO A 1 178 ? -13.126 9.445 21.224 1.00 91.62 178 PRO A O 1
ATOM 1419 N N . LEU A 1 179 ? -14.795 9.353 19.729 1.00 94.12 179 LEU A N 1
ATOM 1420 C CA . LEU A 1 179 ? -15.066 10.787 19.775 1.00 94.12 179 LEU A CA 1
ATOM 1421 C C . LEU A 1 179 ? -15.908 11.105 21.017 1.00 94.12 179 LEU A C 1
ATOM 1423 O O . LEU A 1 179 ? -17.085 10.747 21.082 1.00 94.12 179 LEU A O 1
ATOM 1427 N N . VAL A 1 180 ? -15.310 11.796 21.988 1.00 95.62 180 VAL A N 1
ATOM 1428 C CA . VAL A 1 180 ? -15.965 12.180 23.246 1.00 95.62 180 VAL A CA 1
ATOM 1429 C C . VAL A 1 180 ? -16.187 13.698 23.266 1.00 95.62 180 VAL A C 1
ATOM 1431 O O . VAL A 1 180 ? -15.213 14.453 23.264 1.00 95.62 180 VAL A O 1
ATOM 1434 N N . PRO A 1 181 ? -17.443 14.185 23.292 1.00 95.31 181 PRO A N 1
ATOM 1435 C CA . PRO A 1 181 ? -17.726 15.606 23.478 1.00 95.31 181 PRO A CA 1
ATOM 1436 C C . PRO A 1 181 ? -17.160 16.120 24.805 1.00 95.31 181 PRO A C 1
ATOM 1438 O O . PRO A 1 181 ? -17.227 15.421 25.816 1.00 95.31 181 PRO A O 1
ATOM 1441 N N . SER A 1 182 ? -16.696 17.371 24.839 1.00 95.31 182 SER A N 1
ATOM 1442 C CA . SER A 1 182 ? -16.114 17.984 26.048 1.00 95.31 182 SER A CA 1
ATOM 1443 C C . SER A 1 182 ? -17.039 17.913 27.269 1.00 95.31 182 SER A C 1
ATOM 1445 O O . SER A 1 182 ? -16.587 17.643 28.376 1.00 95.31 182 SER A O 1
ATOM 1447 N N . ILE A 1 183 ? -18.352 18.057 27.064 1.00 97.19 183 ILE A N 1
ATOM 1448 C CA . ILE A 1 183 ? -19.371 17.947 28.121 1.00 97.19 183 ILE A CA 1
ATOM 1449 C C . ILE A 1 183 ? -19.462 16.553 28.770 1.00 97.19 183 ILE A C 1
ATOM 1451 O O . ILE A 1 183 ? -19.961 16.432 29.885 1.00 97.19 183 ILE A O 1
ATOM 1455 N N . LEU A 1 184 ? -19.002 15.503 28.082 1.00 96.25 184 LEU A N 1
ATOM 1456 C CA . LEU A 1 184 ? -19.005 14.118 28.561 1.00 96.25 184 LEU A CA 1
ATOM 1457 C C . LEU A 1 184 ? -17.613 13.646 28.994 1.00 96.25 184 LEU A C 1
ATOM 1459 O O . LEU A 1 184 ? -17.486 12.520 29.464 1.00 96.25 184 LEU A O 1
ATOM 1463 N N . GLN A 1 185 ? -16.576 14.478 28.860 1.00 93.81 185 GLN A N 1
ATOM 1464 C CA . GLN A 1 185 ? -15.190 14.079 29.101 1.00 93.81 185 GLN A CA 1
ATOM 1465 C C . GLN A 1 185 ? -14.975 13.552 30.523 1.00 93.81 185 GLN A C 1
ATOM 1467 O O . GLN A 1 185 ? -14.401 12.479 30.682 1.00 93.81 185 GLN A O 1
ATOM 1472 N N . THR A 1 186 ? -15.482 14.252 31.543 1.00 94.81 186 THR A N 1
ATOM 1473 C CA . THR A 1 186 ? -15.371 13.815 32.946 1.00 94.81 186 THR A CA 1
ATOM 1474 C C . THR A 1 186 ? -16.061 12.469 33.168 1.00 94.81 186 THR A C 1
ATOM 1476 O O . THR A 1 186 ? -15.455 11.551 33.703 1.00 94.81 186 THR A O 1
ATOM 1479 N N . GLN A 1 187 ? -17.288 12.305 32.661 1.00 95.81 187 GLN A N 1
ATOM 1480 C CA . GLN A 1 187 ? -18.026 11.042 32.784 1.00 95.81 187 GLN A CA 1
ATOM 1481 C C . GLN A 1 187 ? -17.318 9.893 32.059 1.00 95.81 187 GLN A C 1
ATOM 1483 O O . GLN A 1 187 ? -17.347 8.752 32.512 1.00 95.81 187 GLN A O 1
ATOM 1488 N N . TRP A 1 188 ? -16.692 10.177 30.915 1.00 94.44 188 TRP A N 1
ATOM 1489 C CA . TRP A 1 188 ? -15.940 9.185 30.156 1.00 94.44 188 TRP A CA 1
ATOM 1490 C C . TRP A 1 188 ? -14.647 8.783 30.872 1.00 94.44 188 TRP A C 1
ATOM 1492 O O . TRP A 1 188 ? -14.331 7.599 30.920 1.00 94.44 188 TRP A O 1
ATOM 1502 N N . GLN A 1 189 ? -13.941 9.730 31.494 1.00 92.06 189 GLN A N 1
ATOM 1503 C CA . GLN A 1 189 ? -12.776 9.434 32.333 1.00 92.06 189 GLN A CA 1
ATOM 1504 C C . GLN A 1 189 ? -13.157 8.558 33.529 1.00 92.06 189 GLN A C 1
ATOM 1506 O O . GLN A 1 189 ? -12.498 7.547 33.770 1.00 92.06 189 GLN A O 1
ATOM 1511 N N . ASP A 1 190 ? -14.250 8.891 34.218 1.00 93.62 190 ASP A N 1
ATOM 1512 C CA . ASP A 1 190 ? -14.778 8.080 35.318 1.00 93.62 190 ASP A CA 1
ATOM 1513 C C . ASP A 1 190 ? -15.177 6.681 34.827 1.00 93.62 190 ASP A C 1
ATOM 1515 O O . ASP A 1 190 ? -14.921 5.677 35.491 1.00 93.62 190 ASP A O 1
ATOM 1519 N N . PHE A 1 191 ? -15.776 6.582 33.637 1.00 93.06 191 PHE A N 1
ATOM 1520 C CA . PHE A 1 191 ? -16.115 5.300 33.025 1.00 93.06 191 PHE A CA 1
ATOM 1521 C C . PHE A 1 191 ? -14.869 4.444 32.770 1.00 93.06 191 PHE A C 1
ATOM 1523 O O . PHE A 1 191 ? -14.846 3.294 33.202 1.00 93.06 191 PHE A O 1
ATOM 1530 N N . VAL A 1 192 ? -13.834 4.994 32.127 1.00 90.75 192 VAL A N 1
ATOM 1531 C CA . VAL A 1 192 ? -12.588 4.271 31.817 1.00 90.75 192 VAL A CA 1
ATOM 1532 C C . VAL A 1 192 ? -11.875 3.813 33.092 1.00 90.75 192 VAL A C 1
ATOM 1534 O O . VAL A 1 192 ? -11.402 2.681 33.145 1.00 90.75 192 VAL A O 1
ATOM 1537 N N . GLN A 1 193 ? -11.850 4.645 34.138 1.00 90.44 193 GLN A N 1
ATOM 1538 C CA . GLN A 1 193 ? -11.259 4.282 35.433 1.00 90.44 193 GLN A CA 1
ATOM 1539 C C . GLN A 1 193 ? -12.004 3.134 36.124 1.00 90.44 193 GLN A C 1
ATOM 1541 O O . GLN A 1 193 ? -11.380 2.308 36.782 1.00 90.44 193 GLN A O 1
ATOM 1546 N N . ASN A 1 194 ? -13.327 3.064 35.961 1.00 91.50 194 ASN A N 1
ATOM 1547 C CA . ASN A 1 194 ? -14.158 2.028 36.576 1.00 91.50 194 ASN A CA 1
ATOM 1548 C C . ASN A 1 194 ? -14.271 0.741 35.739 1.00 91.50 194 ASN A C 1
ATOM 1550 O O . ASN A 1 194 ? -14.779 -0.257 36.240 1.00 91.50 194 ASN A O 1
ATOM 1554 N N . HIS A 1 195 ? -13.826 0.749 34.480 1.00 89.56 195 HIS A N 1
ATOM 1555 C CA . HIS A 1 195 ? -13.911 -0.395 33.567 1.00 89.56 195 HIS A CA 1
ATOM 1556 C C . HIS A 1 195 ? -12.513 -0.807 33.099 1.00 89.56 195 HIS A C 1
ATOM 1558 O O . HIS A 1 195 ? -12.210 -0.761 31.911 1.00 89.56 195 HIS A O 1
ATOM 1564 N N . THR A 1 196 ? -11.650 -1.218 34.030 1.00 88.31 196 THR A N 1
ATOM 1565 C CA . THR A 1 196 ? -10.280 -1.692 33.752 1.00 88.31 196 THR A CA 1
ATOM 1566 C C . THR A 1 196 ? -10.197 -3.185 33.425 1.00 88.31 196 THR A C 1
ATOM 1568 O O . THR A 1 196 ? -9.111 -3.693 33.156 1.00 88.31 196 THR A O 1
ATOM 1571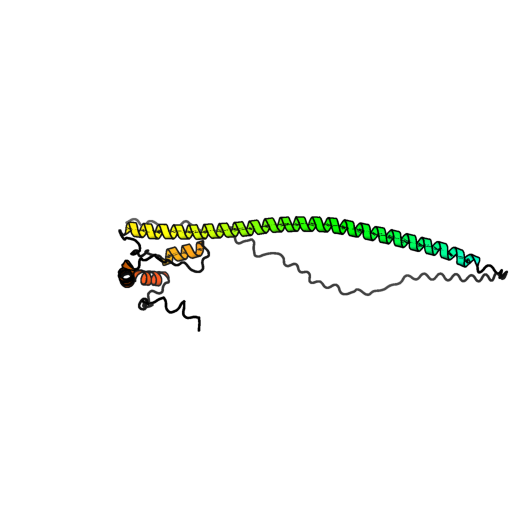 N N . GLU A 1 197 ? -11.332 -3.895 33.392 1.00 87.25 197 GLU A N 1
ATOM 1572 C CA . GLU A 1 197 ? -11.393 -5.344 33.131 1.00 87.25 197 GLU A CA 1
ATOM 1573 C C . GLU A 1 197 ? -10.733 -5.751 31.804 1.00 87.25 197 GLU A C 1
ATOM 1575 O O . GLU A 1 197 ? -10.202 -6.853 31.682 1.00 87.25 197 GLU A O 1
ATOM 1580 N N . TRP A 1 198 ? -10.704 -4.854 30.812 1.00 85.88 198 TRP A N 1
ATOM 1581 C CA . TRP A 1 198 ? -10.033 -5.107 29.535 1.00 85.88 198 TRP A CA 1
ATOM 1582 C C . TRP A 1 198 ? -8.525 -5.351 29.692 1.00 85.88 198 TRP A C 1
ATOM 1584 O O . TRP A 1 198 ? -7.971 -6.143 28.935 1.00 85.88 198 TRP A O 1
ATOM 1594 N N . ILE A 1 199 ? -7.877 -4.732 30.687 1.00 88.12 199 ILE A N 1
ATOM 1595 C CA . ILE A 1 199 ? -6.443 -4.908 30.954 1.00 88.12 199 ILE A CA 1
ATOM 1596 C C . ILE A 1 199 ? -6.188 -6.323 31.462 1.00 88.12 199 ILE A C 1
ATOM 1598 O O . ILE A 1 199 ? -5.302 -7.008 30.960 1.00 88.12 199 ILE A O 1
ATOM 1602 N N . ALA A 1 200 ? -6.995 -6.778 32.424 1.00 88.69 200 ALA A N 1
ATOM 1603 C CA . ALA A 1 200 ? -6.893 -8.128 32.966 1.00 88.69 200 ALA A CA 1
ATOM 1604 C C . ALA A 1 200 ? -7.144 -9.183 31.878 1.00 88.69 200 ALA A C 1
ATOM 1606 O O . ALA A 1 200 ? -6.342 -10.101 31.725 1.00 88.69 200 ALA A O 1
ATOM 1607 N N . ASN A 1 201 ? -8.185 -8.995 31.060 1.00 87.88 201 ASN A N 1
ATOM 1608 C CA . ASN A 1 201 ? -8.489 -9.880 29.932 1.00 87.88 201 ASN A CA 1
ATOM 1609 C C . ASN A 1 201 ? -7.346 -9.920 28.900 1.00 87.88 201 ASN A C 1
ATOM 1611 O O . ASN A 1 201 ? -7.054 -10.974 28.339 1.00 87.88 201 ASN A O 1
ATOM 1615 N N . GLY A 1 202 ? -6.693 -8.782 28.642 1.00 88.25 202 GLY A N 1
ATOM 1616 C CA . GLY A 1 202 ? -5.530 -8.708 27.756 1.00 88.25 202 GLY A CA 1
ATOM 1617 C C . GLY A 1 202 ? -4.304 -9.421 28.331 1.00 88.25 202 GLY A C 1
ATOM 1618 O O . GLY A 1 202 ? -3.629 -10.169 27.626 1.00 88.25 202 GLY A O 1
ATOM 1619 N N . LEU A 1 203 ? -4.034 -9.252 29.628 1.00 90.69 203 LEU A N 1
ATOM 1620 C CA . LEU A 1 203 ? -2.946 -9.956 30.311 1.00 90.69 203 LEU A CA 1
ATOM 1621 C C . LEU A 1 203 ? -3.173 -11.470 30.324 1.00 90.69 203 LEU A C 1
ATOM 1623 O O . LEU A 1 203 ? -2.247 -12.215 30.009 1.00 90.69 203 LEU A O 1
ATOM 1627 N N . GLU A 1 204 ? -4.392 -11.923 30.621 1.00 91.50 204 GLU A N 1
ATOM 1628 C CA . GLU A 1 204 ? -4.778 -13.337 30.540 1.00 91.50 204 GLU A CA 1
ATOM 1629 C C . GLU A 1 204 ? -4.552 -13.883 29.125 1.00 91.50 204 GLU A C 1
ATOM 1631 O O . GLU A 1 204 ? -3.915 -14.922 28.952 1.00 91.50 204 GLU A O 1
ATOM 1636 N N . TYR A 1 205 ? -4.987 -13.145 28.101 1.00 90.31 205 TYR A N 1
ATOM 1637 C CA . TYR A 1 205 ? -4.809 -13.533 26.703 1.00 90.31 205 TYR A CA 1
ATOM 1638 C C . TYR A 1 205 ? -3.337 -13.757 26.320 1.00 90.31 205 TYR A C 1
ATOM 1640 O O . TYR A 1 205 ? -3.019 -14.676 25.562 1.00 90.31 205 TYR A O 1
ATOM 1648 N N . HIS A 1 206 ? -2.424 -12.968 26.887 1.00 90.81 206 HIS A N 1
ATOM 1649 C CA . HIS A 1 206 ? -0.986 -13.106 26.666 1.00 90.81 206 HIS A CA 1
ATOM 1650 C C . HIS A 1 206 ? -0.275 -14.063 27.640 1.00 90.81 206 HIS A C 1
ATOM 1652 O O . HIS A 1 206 ? 0.950 -14.187 27.577 1.00 90.81 206 HIS A O 1
ATOM 1658 N N . GLY A 1 207 ? -0.996 -14.740 28.540 1.00 93.94 207 GLY A N 1
ATOM 1659 C CA . GLY A 1 207 ? -0.400 -15.605 29.565 1.00 93.94 207 GLY A CA 1
ATOM 1660 C C . GLY A 1 207 ? 0.408 -14.834 30.618 1.00 93.94 207 GLY A C 1
ATOM 1661 O O . GLY A 1 207 ? 1.358 -15.363 31.193 1.00 93.94 207 GLY A O 1
ATOM 1662 N N . MET A 1 208 ? 0.057 -13.567 30.847 1.00 93.00 208 MET A N 1
ATOM 1663 C CA . MET A 1 208 ? 0.684 -12.644 31.797 1.00 93.00 208 MET A CA 1
ATOM 1664 C C . MET A 1 208 ? -0.198 -12.392 33.031 1.00 93.00 208 MET A C 1
ATOM 1666 O O . MET A 1 208 ? -0.114 -11.340 33.657 1.00 93.00 208 MET A O 1
ATOM 1670 N N . GLU A 1 209 ? -1.014 -13.370 33.422 1.00 90.25 209 GLU A N 1
ATOM 1671 C CA . GLU A 1 209 ? -1.948 -13.303 34.562 1.00 90.25 209 GLU A CA 1
ATOM 1672 C C . GLU A 1 209 ? -1.301 -12.947 35.916 1.00 90.25 209 GLU A C 1
ATOM 1674 O O . GLU A 1 209 ? -1.970 -12.440 36.811 1.00 90.25 209 GLU A O 1
ATOM 1679 N N . ASN A 1 210 ? 0.007 -13.180 36.065 1.00 92.00 210 ASN A N 1
ATOM 1680 C CA . ASN A 1 210 ? 0.760 -12.878 37.287 1.00 92.00 210 ASN A CA 1
ATOM 1681 C C . ASN A 1 210 ? 1.338 -11.450 37.321 1.00 92.00 210 ASN A C 1
ATOM 1683 O O . ASN A 1 210 ? 1.997 -11.082 38.294 1.00 92.00 210 ASN A O 1
ATOM 1687 N N . VAL A 1 211 ? 1.158 -10.659 36.258 1.00 90.25 211 VAL A N 1
ATOM 1688 C CA . VAL A 1 211 ? 1.640 -9.276 36.185 1.00 90.25 211 VAL A CA 1
ATOM 1689 C C . VAL A 1 211 ? 0.558 -8.355 36.741 1.00 90.25 211 VAL A C 1
ATOM 1691 O O . VAL A 1 211 ? -0.528 -8.254 36.180 1.00 90.25 211 VAL A O 1
ATOM 1694 N N . GLU A 1 212 ? 0.849 -7.671 37.847 1.00 86.56 212 GLU A N 1
ATOM 1695 C CA . GLU A 1 212 ? -0.070 -6.685 38.416 1.00 86.56 212 GLU A CA 1
ATOM 1696 C C . GLU A 1 212 ? -0.226 -5.505 37.445 1.00 86.56 212 GLU A C 1
ATOM 1698 O O . GLU A 1 212 ? 0.752 -4.847 37.075 1.00 86.56 212 GLU A O 1
ATOM 1703 N N . SER A 1 213 ? -1.458 -5.241 37.002 1.00 80.75 213 SER A N 1
ATOM 1704 C CA . SER A 1 213 ? -1.747 -4.079 36.168 1.00 80.75 213 SER A CA 1
ATOM 1705 C C . SER A 1 213 ? -1.532 -2.812 36.994 1.00 80.75 213 SER A C 1
ATOM 1707 O O . SER A 1 213 ? -2.285 -2.547 37.933 1.00 80.75 213 SER A O 1
ATOM 1709 N N . GLY A 1 214 ? -0.515 -2.022 36.650 1.00 79.69 214 GLY A N 1
ATOM 1710 C CA . GLY A 1 214 ? -0.336 -0.694 37.233 1.00 79.69 214 GLY A CA 1
ATOM 1711 C C . GLY A 1 214 ? -1.562 0.206 36.998 1.00 79.69 214 GLY A C 1
ATOM 1712 O O . GLY A 1 214 ? -2.394 -0.087 36.133 1.00 79.69 214 GLY A O 1
ATOM 1713 N N . PRO A 1 215 ? -1.697 1.313 37.748 1.00 80.44 215 PRO A N 1
ATOM 1714 C CA . PRO A 1 215 ? -2.800 2.247 37.554 1.00 80.44 215 PRO A CA 1
ATOM 1715 C C . PRO A 1 215 ? -2.791 2.801 36.126 1.00 80.44 215 PRO A C 1
ATOM 1717 O O . PRO A 1 215 ? -1.737 3.159 35.598 1.00 80.44 215 PRO A O 1
ATOM 1720 N N . VAL A 1 216 ? -3.974 2.898 35.512 1.00 76.56 216 VAL A N 1
ATOM 1721 C CA . VAL A 1 216 ? -4.122 3.490 34.177 1.00 76.56 216 VAL A CA 1
ATOM 1722 C C . VAL A 1 216 ? -3.677 4.953 34.241 1.00 76.56 216 VAL A C 1
ATOM 1724 O O . VAL A 1 216 ? -4.236 5.713 35.039 1.00 76.56 216 VAL A O 1
ATOM 1727 N N . PRO A 1 217 ? -2.696 5.379 33.425 1.00 72.69 217 PRO A N 1
ATOM 1728 C CA . PRO A 1 217 ? -2.280 6.772 33.385 1.00 72.69 217 PRO A CA 1
ATOM 1729 C C . PRO A 1 217 ? -3.468 7.668 33.029 1.00 72.69 217 PRO A C 1
ATOM 1731 O O . PRO A 1 217 ? -4.096 7.509 31.985 1.00 72.69 217 PRO A O 1
ATOM 1734 N N . THR A 1 218 ? -3.778 8.634 33.890 1.00 68.88 218 THR A N 1
ATOM 1735 C CA . THR A 1 218 ? -4.873 9.594 33.676 1.00 68.88 218 THR A CA 1
ATOM 1736 C C . THR A 1 218 ? -4.520 10.693 32.673 1.00 68.88 218 THR A C 1
ATOM 1738 O O . THR A 1 218 ? -5.408 11.408 32.212 1.00 68.88 218 THR A O 1
ATOM 1741 N N . GLN A 1 219 ? -3.242 10.821 32.303 1.00 65.06 219 GLN 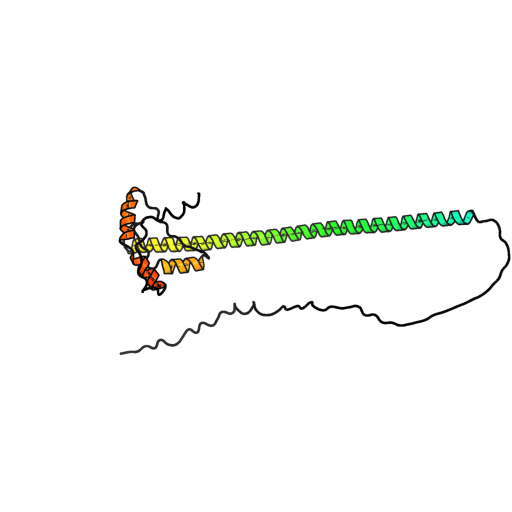A N 1
ATOM 1742 C CA . GLN A 1 219 ? -2.748 11.794 31.330 1.00 65.06 219 GLN A CA 1
ATOM 1743 C C . GLN A 1 219 ? -1.864 11.082 30.301 1.00 65.06 219 GLN A C 1
ATOM 1745 O O . GLN A 1 219 ? -0.731 10.711 30.589 1.00 65.06 219 GLN A O 1
ATOM 1750 N N . VAL A 1 220 ? -2.399 10.873 29.095 1.00 58.66 220 VAL A N 1
ATOM 1751 C CA . VAL A 1 220 ? -1.656 10.290 27.957 1.00 58.66 220 VAL A CA 1
ATOM 1752 C C . VAL A 1 220 ? -0.922 11.381 27.153 1.00 58.66 220 VAL A C 1
ATOM 1754 O O . VAL A 1 220 ? -0.004 11.095 26.390 1.00 58.66 220 VAL A O 1
ATOM 1757 N N . HIS A 1 221 ? -1.301 12.651 27.332 1.00 54.66 221 HIS A N 1
ATOM 1758 C CA . HIS A 1 221 ? -0.950 13.736 26.412 1.00 54.66 221 HIS A CA 1
ATOM 1759 C C . HIS A 1 221 ? 0.442 14.361 26.575 1.00 54.66 221 HIS A C 1
ATOM 1761 O O . HIS A 1 221 ? 0.877 15.040 25.647 1.00 54.66 221 HIS A O 1
ATOM 1767 N N . ASP A 1 222 ? 1.176 14.095 27.657 1.00 54.78 222 ASP A N 1
ATOM 1768 C CA . ASP A 1 222 ? 2.464 14.772 27.883 1.00 54.78 222 ASP A CA 1
ATOM 1769 C C . ASP A 1 222 ? 3.661 14.104 27.185 1.00 54.78 222 ASP A C 1
ATOM 1771 O O . ASP A 1 222 ? 4.738 14.694 27.122 1.00 54.78 222 ASP A O 1
ATOM 1775 N N . LEU A 1 223 ? 3.499 12.895 26.632 1.00 53.97 223 LEU A N 1
ATOM 1776 C CA . LEU A 1 223 ? 4.620 12.131 26.061 1.00 53.97 223 LEU A CA 1
ATOM 1777 C C . LEU A 1 223 ? 4.738 12.210 24.532 1.00 53.97 223 LEU A C 1
ATOM 1779 O O . LEU A 1 223 ? 5.828 12.010 24.013 1.00 53.97 223 LEU A O 1
ATOM 1783 N N . LEU A 1 224 ? 3.658 12.510 23.801 1.00 54.59 224 LEU A N 1
ATOM 1784 C CA . LEU A 1 224 ? 3.678 12.508 22.326 1.00 54.59 224 LEU A CA 1
ATOM 1785 C C . LEU A 1 224 ? 3.976 13.875 21.692 1.00 54.59 224 LEU A C 1
ATOM 1787 O O . LEU A 1 224 ? 4.263 13.930 20.501 1.00 54.59 224 LEU A O 1
ATOM 1791 N N . PHE A 1 225 ? 3.918 14.967 22.460 1.00 57.12 225 PHE A N 1
ATOM 1792 C CA . PHE A 1 225 ? 4.078 16.333 21.935 1.00 57.12 225 PHE A CA 1
ATOM 1793 C C . PHE A 1 225 ? 5.213 17.135 22.591 1.00 57.12 225 PHE A C 1
ATOM 1795 O O . PHE A 1 225 ? 5.364 18.313 22.290 1.00 57.12 225 PHE A O 1
ATOM 1802 N N . ASN A 1 226 ? 6.025 16.512 23.453 1.00 51.81 226 ASN A N 1
ATOM 1803 C CA . ASN A 1 226 ? 7.158 17.164 24.125 1.00 51.81 226 ASN A CA 1
ATOM 1804 C C . ASN A 1 226 ? 8.527 16.898 23.456 1.00 51.81 226 ASN A C 1
ATOM 1806 O O . ASN A 1 226 ? 9.558 17.140 24.075 1.00 51.81 226 ASN A O 1
ATOM 1810 N N . GLU A 1 227 ? 8.566 16.445 22.196 1.00 50.88 227 GLU A N 1
ATOM 1811 C CA . GLU A 1 227 ? 9.818 16.258 21.430 1.00 50.88 227 GLU A CA 1
ATOM 1812 C C . GLU A 1 227 ? 10.238 17.480 20.582 1.00 50.88 227 GLU A C 1
ATOM 1814 O O . GLU A 1 227 ? 10.902 17.330 19.561 1.00 50.88 227 GLU A O 1
ATOM 1819 N N . GLU A 1 228 ? 9.909 18.707 20.998 1.00 56.81 228 GLU A N 1
ATOM 1820 C CA . GLU A 1 228 ? 10.535 19.909 20.422 1.00 56.81 228 GLU A CA 1
ATOM 1821 C C . GLU A 1 228 ? 11.071 20.838 21.519 1.00 56.81 228 GLU A C 1
ATOM 1823 O O . GLU A 1 228 ? 10.381 21.726 22.022 1.00 56.81 228 GLU A O 1
ATOM 1828 N N . GLY A 1 229 ? 12.338 20.606 21.876 1.00 49.97 229 GLY A N 1
ATOM 1829 C CA . GLY A 1 229 ? 13.208 21.501 22.637 1.00 49.97 229 GLY A CA 1
ATOM 1830 C C . GLY A 1 229 ? 14.637 21.404 22.126 1.00 49.97 229 GLY A C 1
ATOM 1831 O O . GLY A 1 229 ? 15.171 20.274 22.131 1.00 49.97 229 GLY A O 1
#

Radius of gyration: 44.69 Å; Cα contacts (8 Å, |Δi|>4): 62; chains: 1; bounding box: 99×64×109 Å

pLDDT: mean 78.98, std 20.35, range [38.59, 98.25]

Secondary structure (DSSP, 8-state):
------------PPPTTSSSSSS------------------------------------S-HHHHHHHHHHHHHHHHHHHHHHHHHHHHHHHHHHHHHHHHHHHHHHHHHHHHHHHHHHHHHHHHHHHHHHHHHHHHHHHHHHHHHTPPTTS-PPTTHHHHHHHHHHHHT-S---------GGGHHHHHHHHHH--HHHHHHHHHTT-TTS--PPPPS--TTSSS----

Mean predicted aligned error: 15.29 Å

Foldseek 3Di:
DDDDDDDDDDDPDPDPPPPDPDDDDPDDPPDDDDDDDDDDDDDDDDDPDDDDPDDDDPDPPVPVVVVVVVVVVVVVVVVVVVVVVVVVVVVVVVVVVVVVVVVVVVVVVCVVVVVVVVVVVVVLVVQLVVLVVVVVVQQVVQCVVVVHDPPLTDRPPCVVSQVVSCVRSVHPDDDDDGDDPPVCVVVVLVSCQVPCVNVCSNCVVVVNNVDDDDRDDSDPDPPPPPPDD

Solvent-accessible surface area (backbone atoms only — not comparable to full-atom values): 15023 Å² total; per-residue (Å²): 144,79,90,78,86,90,84,81,88,78,86,79,73,82,71,92,77,84,82,80,88,86,80,85,82,88,74,82,85,83,73,88,79,78,89,85,84,81,88,82,90,83,88,80,86,77,86,76,86,73,91,75,87,75,82,86,77,96,68,95,59,74,70,65,61,61,56,58,53,53,55,55,51,52,53,50,50,53,51,51,51,53,52,50,52,52,50,52,52,51,51,52,53,52,48,52,55,51,51,54,50,51,51,53,54,48,51,55,50,47,52,55,50,54,50,49,52,50,50,53,51,52,48,50,51,50,46,37,49,51,45,51,50,52,53,52,50,50,46,53,50,48,21,61,75,71,73,38,58,86,76,70,55,79,58,83,63,46,62,61,56,46,51,52,40,27,64,74,39,72,43,96,76,84,84,89,81,78,86,70,56,79,93,45,42,66,63,48,50,55,47,53,72,74,57,55,61,63,57,56,55,44,29,47,74,70,74,38,70,87,58,81,80,70,82,80,76,92,69,77,71,73,74,83,73,65,87,80,129